Protein AF-X1HZG9-F1 (afdb_monomer)

Mean predicted aligned error: 18.52 Å

Nearest PDB structures (foldseek):
  5gni-assembly1_A  TM=5.700E-01  e=1.136E-02  Homo sapiens
  7ad7-assembly1_B  TM=5.240E-01  e=1.200E-02  Homo sapiens
  8cml-assembly1_E  TM=4.932E-01  e=2.082E-02  Homo sapiens
  6h03-assembly1_A  TM=4.484E-01  e=4.032E-02  Homo sapiens
  2pn5-assembly1_A  TM=4.915E-01  e=7.391E-02  Anopheles gambiae

Radius of gyration: 40.25 Å; Cα contacts (8 Å, |Δi|>4): 484; chains: 1; bounding box: 87×38×121 Å

Secondary structure (DSSP, 8-state):
-----SSEEEEEETTEEEEEESS-----EETTEEEEEGGGHHHHHHHHHHHTTPEE-SSSEE-----EEEEEEEETTEEEEEEETTT--EEEEETTEEEEESSHHHHHHHHHHHH-S--PBP-EEEEEEESSEESSSEEEEEEEEEEETTEE--S-EEEEEEESTTPPPEEEEEEE--TTSEEEEEEEE-SS-EEEEEEE---SSB--EEPPPEEEEEPPPPP---EE-----S---TT-------EE---SSS-----------TTS----

Foldseek 3Di:
DDDDDDDWDWDAAPQAIEIEDCDDDDWDDDPRYTYDHPVCVQVVNVVVLVVLVFDDPSRHTHPPPPWDWDFDDADPNWTKTAIPDVRDWIWTDDPNDIDIDGDPVVRNVVVCVRVDDLDAFEKDKAWDKVVLEEAPFDKIKIKIAMDGPNQADFQAKKWKWKDDPPPDIDTDDMDTGHNRRMDMDIDTDHDDFMKMKMWGCADSHHHTDIYDIGTRGYDPFPDQDDFDDWDDPPDDDPPDDDDTDTDGDDPTPDDDDDDDDDDDDPPDDPDD

Solvent-accessible surface area (backbone atoms only — not comparable to full-atom values): 16602 Å² total; per-residue (Å²): 134,86,90,76,92,67,84,62,52,76,48,76,56,97,88,31,39,39,38,32,32,88,59,97,67,87,72,54,86,49,104,60,39,43,45,44,45,64,91,43,48,66,58,52,51,42,52,53,22,51,74,66,71,19,50,66,77,88,87,55,62,50,59,81,68,74,70,44,80,39,86,70,53,72,57,99,89,34,58,30,30,27,25,35,88,76,68,45,45,27,35,35,70,56,99,92,42,82,48,75,26,80,41,68,69,59,44,50,51,52,51,41,67,72,71,44,78,85,81,47,43,59,46,48,40,44,56,49,57,50,58,43,57,42,57,68,68,44,71,27,36,38,39,38,40,35,27,38,90,85,40,56,42,43,73,41,66,37,36,33,32,36,34,50,92,85,48,76,79,38,83,72,50,69,45,54,14,37,82,76,3,42,27,76,45,85,42,81,38,75,68,62,60,36,37,37,35,36,39,30,83,46,61,96,58,33,40,53,37,58,22,62,77,46,69,36,39,62,46,78,76,66,80,91,80,59,87,59,63,79,68,69,74,98,71,78,63,91,94,64,88,82,80,77,61,80,52,80,68,88,84,54,98,67,93,81,88,82,89,84,86,88,84,86,64,88,89,54,81,81,87,127

Organism: NCBI:txid412755

pLDDT: mean 79.87, std 16.69, range [43.5, 98.75]

Structure (mmCIF, N/CA/C/O backbone):
data_AF-X1HZG9-F1
#
_entry.id   AF-X1HZG9-F1
#
loop_
_atom_site.group_PDB
_atom_site.id
_atom_site.type_symbol
_atom_site.label_atom_id
_atom_site.label_alt_id
_atom_site.label_comp_id
_atom_site.label_asym_id
_atom_site.label_entity_id
_atom_site.label_seq_id
_atom_site.pdbx_PDB_ins_code
_atom_site.Cartn_x
_atom_site.Cartn_y
_atom_site.Cartn_z
_atom_site.occupancy
_atom_site.B_iso_or_equiv
_atom_site.auth_seq_id
_atom_site.auth_comp_id
_atom_site.auth_asym_id
_atom_site.auth_atom_id
_atom_site.pdbx_PDB_model_num
ATOM 1 N N . TYR A 1 1 ? 9.577 5.205 43.377 1.00 46.47 1 TYR A N 1
ATOM 2 C CA . TYR A 1 1 ? 10.872 4.505 43.261 1.00 46.47 1 TYR A CA 1
ATOM 3 C C . TYR A 1 1 ? 11.483 4.520 44.645 1.00 46.47 1 TYR A C 1
ATOM 5 O O . TYR A 1 1 ? 11.828 5.600 45.101 1.00 46.47 1 TYR A O 1
ATOM 13 N N . CYS A 1 2 ? 11.514 3.377 45.329 1.00 48.56 2 CYS A N 1
ATOM 14 C CA . CYS A 1 2 ? 12.117 3.275 46.660 1.00 48.56 2 CYS A CA 1
ATOM 15 C C . CYS A 1 2 ? 13.637 3.277 46.528 1.00 48.56 2 CYS A C 1
ATOM 17 O O . CYS A 1 2 ? 14.179 2.558 45.685 1.00 48.56 2 CYS A O 1
ATOM 19 N N . SER A 1 3 ? 14.320 4.110 47.308 1.00 51.16 3 SER A N 1
ATOM 20 C CA . SER A 1 3 ? 15.774 4.271 47.233 1.00 51.16 3 SER A CA 1
ATOM 21 C C . SER A 1 3 ? 16.422 3.649 48.463 1.00 51.16 3 SER A C 1
ATOM 23 O O . SER A 1 3 ? 16.978 4.355 49.299 1.00 51.16 3 SER A O 1
ATOM 25 N N . ILE A 1 4 ? 16.339 2.325 48.600 1.00 53.84 4 ILE A N 1
ATOM 26 C CA . ILE A 1 4 ? 16.857 1.637 49.789 1.00 53.84 4 ILE A CA 1
ATOM 27 C C . ILE A 1 4 ? 18.053 0.758 49.407 1.00 53.84 4 ILE A C 1
ATOM 29 O O . ILE A 1 4 ? 17.966 -0.096 48.529 1.00 53.84 4 ILE A O 1
ATOM 33 N N . TYR A 1 5 ? 19.187 0.978 50.077 1.00 46.78 5 TYR A N 1
ATOM 34 C CA . TYR A 1 5 ? 20.387 0.141 49.997 1.00 46.78 5 TYR A CA 1
ATOM 35 C C . TYR A 1 5 ? 20.273 -1.036 50.989 1.00 46.78 5 TYR A C 1
ATOM 37 O O . TYR A 1 5 ? 20.382 -0.824 52.196 1.00 46.78 5 TYR A O 1
ATOM 45 N N . GLY A 1 6 ? 20.097 -2.273 50.500 1.00 54.50 6 GLY A N 1
ATOM 46 C CA . GLY A 1 6 ? 20.118 -3.507 51.311 1.00 54.50 6 GLY A CA 1
ATOM 47 C C . GLY A 1 6 ? 19.006 -4.513 50.981 1.00 54.50 6 GLY A C 1
ATOM 48 O O . GLY A 1 6 ? 18.250 -4.298 50.032 1.00 54.50 6 GLY A O 1
ATOM 49 N N . ASP A 1 7 ? 18.913 -5.593 51.775 1.00 49.38 7 ASP A N 1
ATOM 50 C CA . ASP A 1 7 ? 17.832 -6.594 51.727 1.00 49.38 7 ASP A CA 1
ATOM 51 C C . ASP A 1 7 ? 16.493 -5.906 52.010 1.00 49.38 7 ASP A C 1
ATOM 53 O O . ASP A 1 7 ? 16.104 -5.679 53.160 1.00 49.38 7 ASP A O 1
ATOM 57 N N . SER A 1 8 ? 15.834 -5.503 50.933 1.00 59.97 8 SER A N 1
ATOM 58 C CA . SER A 1 8 ? 14.598 -4.740 50.941 1.00 59.97 8 SER A CA 1
ATOM 59 C C . SER A 1 8 ? 13.503 -5.587 50.321 1.00 59.97 8 SER A C 1
ATOM 61 O O . SER A 1 8 ? 13.693 -6.259 49.306 1.00 59.97 8 SER A O 1
ATOM 63 N N . PHE A 1 9 ? 12.346 -5.559 50.965 1.00 63.38 9 PHE A N 1
ATOM 64 C CA . PHE A 1 9 ? 11.144 -6.203 50.472 1.00 63.38 9 PHE A CA 1
ATOM 65 C C . PHE A 1 9 ? 10.131 -5.111 50.153 1.00 63.38 9 PHE A C 1
ATOM 67 O O . PHE A 1 9 ? 10.040 -4.092 50.844 1.00 63.38 9 PHE A O 1
ATOM 74 N N . VAL A 1 10 ? 9.406 -5.322 49.063 1.00 67.94 10 VAL A N 1
ATOM 75 C CA . VAL A 1 10 ? 8.413 -4.386 48.553 1.00 67.94 10 VAL A CA 1
ATOM 76 C C . VAL A 1 10 ? 7.083 -5.110 48.544 1.00 67.94 10 VAL A C 1
ATOM 78 O O . VAL A 1 10 ? 6.969 -6.181 47.946 1.00 67.94 10 VAL A O 1
ATOM 81 N N . GLU A 1 11 ? 6.080 -4.523 49.183 1.00 70.56 11 GLU A N 1
ATOM 82 C CA . GLU A 1 11 ? 4.702 -4.982 49.061 1.00 70.56 11 GLU A CA 1
ATOM 83 C C . GLU A 1 11 ? 3.797 -3.838 48.607 1.00 70.56 11 GLU A C 1
ATOM 85 O O . GLU A 1 11 ? 4.082 -2.656 48.813 1.00 70.56 11 GLU A O 1
ATOM 90 N N . THR A 1 12 ? 2.693 -4.194 47.959 1.00 70.75 12 THR A N 1
ATOM 91 C CA . THR A 1 12 ? 1.640 -3.241 47.614 1.00 70.75 12 THR A CA 1
ATOM 92 C C . THR A 1 12 ? 0.476 -3.442 48.569 1.00 70.75 12 THR A C 1
ATOM 94 O O . THR A 1 12 ? -0.081 -4.536 48.643 1.00 70.75 12 THR A O 1
ATOM 97 N N . TYR A 1 13 ? 0.093 -2.381 49.273 1.00 68.62 13 TYR A N 1
ATOM 98 C CA . TYR A 1 13 ? -1.042 -2.370 50.189 1.00 68.62 13 TYR A CA 1
ATOM 99 C C . TYR A 1 13 ? -1.980 -1.227 49.805 1.00 68.62 13 TYR A C 1
ATOM 101 O O . TYR A 1 13 ? -1.555 -0.076 49.758 1.00 68.62 13 TYR A O 1
ATOM 109 N N . LEU A 1 14 ? -3.234 -1.546 49.462 1.00 66.62 14 LEU A N 1
ATOM 110 C CA . LEU A 1 14 ? -4.257 -0.567 49.054 1.00 66.62 14 LEU A CA 1
ATOM 111 C C . LEU A 1 14 ? -3.801 0.399 47.937 1.00 66.62 14 LEU A C 1
ATOM 113 O O . LEU A 1 14 ? -4.116 1.585 47.932 1.00 66.62 14 LEU A O 1
ATOM 117 N N . GLY A 1 15 ? -3.015 -0.104 46.978 1.00 64.00 15 GLY A N 1
ATOM 118 C CA . GLY A 1 15 ? -2.472 0.696 45.872 1.00 64.00 15 GLY A CA 1
ATOM 119 C C . GLY A 1 15 ? -1.258 1.566 46.231 1.00 64.00 15 GLY A C 1
ATOM 120 O O . GLY A 1 15 ? -0.662 2.161 45.333 1.00 64.00 15 GLY A O 1
ATOM 121 N N . CYS A 1 16 ? -0.842 1.597 47.499 1.00 59.41 16 CYS A N 1
ATOM 122 C CA . CYS A 1 16 ? 0.391 2.231 47.957 1.00 59.41 16 CYS A CA 1
ATOM 123 C C . CYS A 1 16 ? 1.546 1.222 47.948 1.00 59.41 16 CYS A C 1
ATOM 125 O O . CYS A 1 16 ? 1.374 0.051 48.293 1.00 59.41 16 CYS A O 1
ATOM 127 N N . THR A 1 17 ? 2.740 1.672 47.559 1.00 69.38 17 THR A N 1
ATOM 128 C CA . THR A 1 17 ? 3.948 0.844 47.670 1.00 69.38 17 THR A CA 1
ATOM 129 C C . THR A 1 17 ? 4.544 1.023 49.062 1.00 69.38 17 THR A C 1
ATOM 131 O O . THR A 1 17 ? 4.920 2.138 49.426 1.00 69.38 17 THR A O 1
ATOM 134 N N . ILE A 1 18 ? 4.644 -0.059 49.831 1.00 66.69 18 ILE A N 1
ATOM 135 C CA . ILE A 1 18 ? 5.354 -0.078 51.110 1.00 66.69 18 ILE A CA 1
ATOM 136 C C . ILE A 1 18 ? 6.723 -0.700 50.862 1.00 66.69 18 ILE A C 1
ATOM 138 O O . ILE A 1 18 ? 6.834 -1.827 50.374 1.00 66.69 18 ILE A O 1
ATOM 142 N N . CYS A 1 19 ? 7.768 0.045 51.198 1.00 67.38 19 CYS A N 1
ATOM 143 C CA . CYS A 1 19 ? 9.142 -0.416 51.104 1.00 67.38 19 CYS A CA 1
ATOM 144 C C . CYS A 1 19 ? 9.716 -0.500 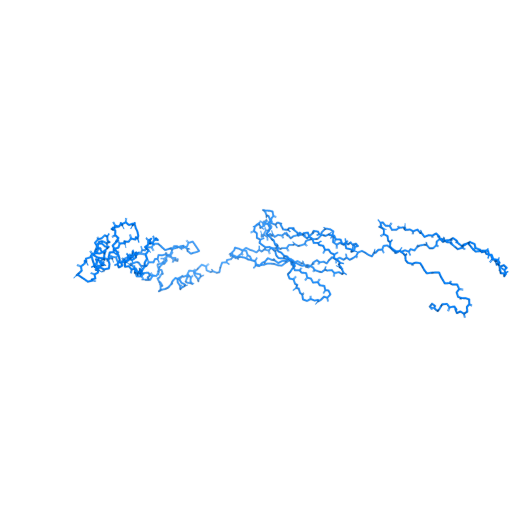52.506 1.00 67.38 19 CYS A C 1
ATOM 146 O O . CYS A 1 19 ? 9.745 0.499 53.222 1.00 67.38 19 CYS A O 1
ATOM 148 N N . TYR A 1 20 ? 10.162 -1.688 52.908 1.00 71.25 20 TYR A N 1
ATOM 149 C CA . TYR A 1 20 ? 10.707 -1.871 54.245 1.00 71.25 20 TYR A CA 1
ATOM 150 C C . TYR A 1 20 ? 12.133 -2.402 54.240 1.00 71.25 20 TYR A C 1
ATOM 152 O O . TYR A 1 20 ? 12.535 -3.222 53.410 1.00 71.25 20 TYR A O 1
ATOM 160 N N . SER A 1 21 ? 12.900 -1.878 55.196 1.00 61.47 21 SER A N 1
ATOM 161 C CA . SER A 1 21 ? 14.314 -2.164 55.414 1.00 61.47 21 SER A CA 1
ATOM 162 C C . SER A 1 21 ? 14.506 -2.864 56.757 1.00 61.47 21 SER A C 1
ATOM 164 O O . SER A 1 21 ? 13.838 -2.548 57.744 1.00 61.47 21 SER A O 1
ATOM 166 N N . THR A 1 22 ? 15.461 -3.794 56.820 1.00 58.19 22 THR A N 1
ATOM 167 C CA . THR A 1 22 ? 15.940 -4.390 58.082 1.00 58.19 22 THR A CA 1
ATOM 168 C C . THR A 1 22 ? 16.976 -3.510 58.796 1.00 58.19 22 THR A C 1
ATOM 170 O O . THR A 1 22 ? 17.408 -3.832 59.902 1.00 58.19 22 THR A O 1
ATOM 173 N N . ARG A 1 23 ? 17.390 -2.391 58.183 1.00 56.75 23 ARG A N 1
ATOM 174 C CA . ARG A 1 23 ? 18.348 -1.421 58.736 1.00 56.75 23 ARG A CA 1
ATOM 175 C C . ARG A 1 23 ? 17.712 -0.053 58.930 1.00 56.75 23 ARG A C 1
ATOM 177 O O . ARG A 1 23 ? 16.802 0.313 58.199 1.00 56.75 23 AR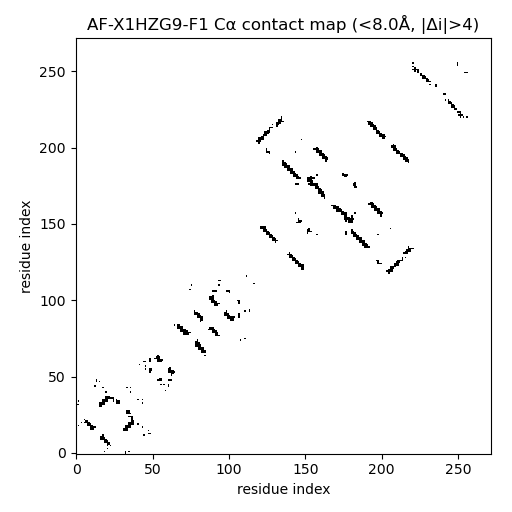G A O 1
ATOM 184 N N . ILE A 1 24 ? 18.256 0.700 59.886 1.00 49.09 24 ILE A N 1
ATOM 185 C CA . ILE A 1 24 ? 17.729 1.991 60.325 1.00 49.09 24 ILE A CA 1
ATOM 186 C C . ILE A 1 24 ? 17.656 3.008 59.188 1.00 49.09 24 ILE A C 1
ATOM 188 O O . ILE A 1 24 ? 18.695 3.456 58.709 1.00 49.09 24 ILE A O 1
ATOM 192 N N . VAL A 1 25 ? 16.438 3.391 58.791 1.00 52.78 25 VAL A N 1
ATOM 193 C CA . VAL A 1 25 ? 16.179 4.501 57.863 1.00 52.78 25 VAL A CA 1
ATOM 194 C C . VAL A 1 25 ? 15.229 5.483 58.548 1.00 52.78 25 VAL A C 1
ATOM 196 O O . VAL A 1 25 ? 14.225 5.075 59.127 1.00 52.78 25 VAL A O 1
ATOM 199 N N . GLY A 1 26 ? 15.565 6.774 58.539 1.00 49.31 26 GLY A N 1
ATOM 200 C CA . GLY A 1 26 ? 14.650 7.822 58.991 1.00 49.31 26 GLY A CA 1
ATOM 201 C C . GLY A 1 26 ? 13.471 7.913 58.024 1.00 49.31 26 GLY A C 1
ATOM 202 O O . GLY A 1 26 ? 13.691 8.086 56.828 1.00 49.31 26 GLY A O 1
ATOM 203 N N . GLY A 1 27 ? 12.247 7.754 58.531 1.00 48.88 27 GLY A N 1
ATOM 204 C CA . GLY A 1 27 ? 11.038 7.676 57.711 1.00 48.88 27 GLY A CA 1
ATOM 205 C C . GLY A 1 27 ? 10.810 8.937 56.874 1.00 48.88 27 GLY A C 1
ATOM 206 O O . GLY A 1 27 ? 10.799 10.051 57.401 1.00 48.88 27 GLY A O 1
ATOM 207 N N . ALA A 1 28 ? 10.610 8.754 55.570 1.00 47.62 28 ALA A N 1
ATOM 208 C CA . ALA A 1 28 ? 10.178 9.794 54.646 1.00 47.62 28 ALA A CA 1
ATOM 209 C C . ALA A 1 28 ? 8.885 9.342 53.954 1.00 47.62 28 ALA A C 1
ATOM 211 O O . ALA A 1 28 ? 8.817 8.251 53.388 1.00 47.62 28 ALA A O 1
ATOM 212 N N . TYR A 1 29 ? 7.856 10.189 54.003 1.00 46.41 29 TYR A N 1
ATOM 213 C CA . TYR A 1 29 ? 6.579 9.961 53.328 1.00 46.41 29 TYR A CA 1
ATOM 214 C C . TYR A 1 29 ? 6.621 10.586 51.931 1.00 46.41 29 TYR A C 1
ATOM 216 O O . TYR A 1 29 ? 6.766 11.803 51.799 1.00 46.41 29 TYR A O 1
ATOM 224 N N . TYR A 1 30 ? 6.465 9.770 50.888 1.00 48.78 30 TYR A N 1
ATOM 225 C CA . TYR A 1 30 ? 6.253 10.240 49.519 1.00 48.78 30 TYR A CA 1
ATOM 226 C C . TYR A 1 30 ? 4.822 9.919 49.084 1.00 48.78 30 TYR A C 1
ATOM 228 O O . TYR A 1 30 ? 4.231 8.942 49.532 1.00 48.78 30 TYR A O 1
ATOM 236 N N . SER A 1 31 ? 4.268 10.718 48.169 1.00 46.44 31 SER A N 1
ATOM 237 C CA . SER A 1 31 ? 2.854 10.704 47.744 1.00 46.44 31 SER A CA 1
ATOM 238 C C . SER A 1 31 ? 2.307 9.370 47.203 1.00 46.44 31 SER A C 1
ATOM 240 O O . SER A 1 31 ? 1.122 9.271 46.903 1.00 46.44 31 SER A O 1
ATOM 242 N N . ASN A 1 32 ? 3.144 8.343 47.062 1.00 51.59 32 ASN A N 1
ATOM 243 C CA . ASN A 1 32 ? 2.774 6.985 46.663 1.00 51.59 32 ASN A CA 1
ATOM 244 C C . ASN A 1 32 ? 3.697 5.888 47.239 1.00 51.59 32 ASN A C 1
ATOM 246 O O . ASN A 1 32 ? 3.575 4.724 46.846 1.00 51.59 32 ASN A O 1
ATOM 250 N N . CYS A 1 33 ? 4.638 6.248 48.118 1.00 51.41 33 CYS A N 1
ATOM 251 C CA . CYS A 1 33 ? 5.626 5.335 48.690 1.00 51.41 33 CYS A CA 1
ATOM 252 C C . CYS A 1 33 ? 5.826 5.654 50.176 1.00 51.41 33 CYS A C 1
ATOM 254 O O . CYS A 1 33 ? 6.106 6.801 50.530 1.00 51.41 33 CYS A O 1
ATOM 256 N N . VAL A 1 34 ? 5.726 4.630 51.021 1.00 61.72 34 VAL A N 1
ATOM 257 C CA . VAL A 1 34 ? 6.010 4.723 52.458 1.00 61.72 34 VAL A CA 1
ATOM 258 C C . VAL A 1 34 ? 7.234 3.860 52.753 1.00 61.72 34 VAL A C 1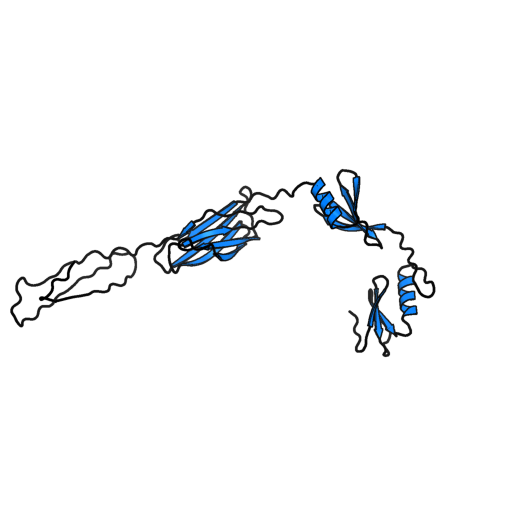
ATOM 260 O O . VAL A 1 34 ? 7.213 2.652 52.503 1.00 61.72 34 VAL A O 1
ATOM 263 N N . GLU A 1 35 ? 8.313 4.486 53.232 1.00 58.38 35 GLU A N 1
ATOM 264 C CA . GLU A 1 35 ? 9.517 3.782 53.688 1.00 58.38 35 GLU A CA 1
ATOM 265 C C . GLU A 1 35 ? 9.479 3.618 55.210 1.00 58.38 35 GLU A C 1
ATOM 267 O O . GLU A 1 35 ? 9.516 4.606 55.945 1.00 58.38 35 GLU A O 1
ATOM 272 N N . VAL A 1 36 ? 9.392 2.372 55.681 1.00 61.53 36 VAL A N 1
ATOM 273 C CA . VAL A 1 36 ? 9.241 2.043 57.110 1.00 61.53 36 VAL A CA 1
ATOM 274 C C . VAL A 1 36 ? 10.160 0.910 57.541 1.00 61.53 36 VAL A C 1
ATOM 276 O O . VAL A 1 36 ? 10.650 0.117 56.734 1.00 61.53 36 VAL A O 1
ATOM 279 N N . PHE A 1 37 ? 10.408 0.813 58.842 1.00 60.69 37 PHE A N 1
ATOM 280 C CA . PHE A 1 37 ? 11.050 -0.366 59.403 1.00 60.69 37 PHE A CA 1
ATOM 281 C C . PHE A 1 37 ? 10.139 -1.581 59.330 1.00 60.69 37 PHE A C 1
ATOM 283 O O . PHE A 1 37 ? 8.922 -1.475 59.453 1.00 60.69 37 PHE A O 1
ATOM 290 N N . HIS A 1 38 ? 10.747 -2.763 59.221 1.00 60.22 38 HIS A N 1
ATOM 291 C CA . HIS A 1 38 ? 9.993 -4.014 59.225 1.00 60.22 38 HIS A CA 1
ATOM 292 C C . HIS A 1 38 ? 9.132 -4.206 60.492 1.00 60.22 38 HIS A C 1
ATOM 294 O O . HIS A 1 38 ? 8.053 -4.785 60.401 1.00 60.22 38 HIS A O 1
ATOM 300 N N . SER A 1 39 ? 9.568 -3.701 61.655 1.00 62.62 39 SER A N 1
ATOM 301 C CA . SER A 1 39 ? 8.789 -3.746 62.905 1.00 62.62 39 SER A CA 1
ATOM 302 C C . SER A 1 39 ? 7.533 -2.874 62.883 1.00 62.62 39 SER A C 1
ATOM 304 O O . SER A 1 39 ? 6.591 -3.166 63.612 1.00 62.62 39 SER A O 1
ATOM 306 N N . ASP A 1 40 ? 7.500 -1.859 62.020 1.00 70.56 40 ASP A N 1
ATOM 307 C CA . ASP A 1 40 ? 6.493 -0.791 62.035 1.00 70.56 40 ASP A CA 1
ATOM 308 C C . ASP A 1 40 ? 5.511 -0.946 60.861 1.00 70.56 40 ASP A C 1
ATOM 310 O O . ASP A 1 40 ? 4.742 -0.049 60.523 1.00 70.56 40 ASP A O 1
ATOM 314 N N . ILE A 1 41 ? 5.529 -2.110 60.204 1.00 71.00 41 ILE A N 1
ATOM 315 C CA . ILE A 1 41 ? 4.739 -2.382 59.001 1.00 71.00 41 ILE A CA 1
ATOM 316 C C . ILE A 1 41 ? 3.229 -2.339 59.265 1.00 71.00 41 ILE A C 1
ATOM 318 O O . ILE A 1 41 ? 2.462 -1.950 58.389 1.00 71.00 41 ILE A O 1
ATOM 322 N N . LEU A 1 42 ? 2.795 -2.718 60.471 1.00 73.94 42 LEU A N 1
ATOM 323 C CA . LEU A 1 42 ? 1.390 -2.644 60.876 1.00 73.94 42 LEU A CA 1
ATOM 324 C C . LEU A 1 42 ? 0.946 -1.195 61.081 1.00 73.94 42 LEU A C 1
ATOM 326 O O . LEU A 1 42 ? -0.149 -0.845 60.652 1.00 73.94 42 LEU A O 1
ATOM 330 N N . ASP A 1 43 ? 1.810 -0.350 61.644 1.00 76.62 43 ASP A N 1
ATOM 331 C CA . ASP A 1 43 ? 1.533 1.078 61.809 1.00 76.62 43 ASP A CA 1
ATOM 332 C C . ASP A 1 43 ? 1.503 1.785 60.447 1.00 76.62 43 ASP A C 1
ATOM 334 O O . ASP A 1 43 ? 0.597 2.561 60.173 1.00 76.62 43 ASP A O 1
ATOM 338 N N . ALA A 1 44 ? 2.400 1.418 59.527 1.00 70.44 44 ALA A N 1
ATOM 339 C CA . ALA A 1 44 ? 2.382 1.919 58.152 1.00 70.44 44 ALA A CA 1
ATOM 340 C C . ALA A 1 44 ? 1.100 1.531 57.396 1.00 70.44 44 ALA A C 1
ATOM 342 O O . ALA A 1 44 ? 0.516 2.345 56.681 1.00 70.44 44 ALA A O 1
ATOM 343 N N . LYS A 1 45 ? 0.650 0.277 57.548 1.00 75.38 45 LYS A N 1
ATOM 344 C CA . LYS A 1 45 ? -0.608 -0.211 56.959 1.00 75.38 45 LYS A CA 1
ATOM 345 C C . LYS A 1 45 ? -1.824 0.477 57.570 1.00 75.38 45 LYS A C 1
ATOM 347 O O . LYS A 1 45 ? -2.752 0.801 56.831 1.00 75.38 45 LYS A O 1
ATOM 352 N N . LYS A 1 46 ? -1.798 0.736 58.877 1.00 78.06 46 LYS A N 1
ATOM 353 C CA . LYS A 1 46 ? -2.817 1.511 59.582 1.00 78.06 46 LYS A CA 1
ATOM 354 C C . LYS A 1 46 ? -2.868 2.957 59.084 1.00 78.06 46 LYS A C 1
ATOM 356 O O . LYS A 1 46 ? -3.944 3.418 58.730 1.00 78.06 46 LYS A O 1
ATOM 361 N N . ASP A 1 47 ? -1.735 3.641 58.965 1.00 74.00 47 ASP A N 1
ATOM 362 C CA . ASP A 1 47 ? -1.696 5.023 58.473 1.00 74.00 47 ASP A CA 1
ATOM 363 C C . ASP A 1 47 ? -2.181 5.117 57.016 1.00 74.00 47 ASP A C 1
ATOM 365 O O . ASP A 1 47 ? -2.928 6.030 56.667 1.00 74.00 47 ASP A O 1
ATOM 369 N N . ILE A 1 48 ? -1.819 4.150 56.162 1.00 71.44 48 ILE A N 1
ATOM 370 C CA . ILE A 1 48 ? -2.345 4.053 54.787 1.00 71.44 48 ILE A CA 1
ATOM 371 C C . ILE A 1 48 ? -3.860 3.804 54.793 1.00 71.44 48 ILE A C 1
ATOM 373 O O . ILE A 1 48 ? -4.574 4.388 53.980 1.00 71.44 48 ILE A O 1
ATOM 377 N N . CYS A 1 49 ? -4.351 2.958 55.701 1.00 71.62 49 CYS A N 1
ATOM 378 C CA . CYS A 1 49 ? -5.776 2.700 55.877 1.00 71.62 49 CYS A CA 1
ATOM 379 C C . CYS A 1 49 ? -6.540 3.973 56.261 1.00 71.62 49 CYS A C 1
ATOM 381 O O . CYS A 1 49 ? -7.507 4.339 55.596 1.00 71.62 49 CYS A O 1
ATOM 383 N N . GLU A 1 50 ? -6.065 4.681 57.287 1.00 73.75 50 GLU A N 1
ATOM 384 C CA . GLU A 1 50 ? -6.680 5.912 57.789 1.00 73.75 50 GLU A CA 1
ATOM 385 C C . GLU A 1 50 ? -6.615 7.047 56.749 1.00 73.75 50 GLU A C 1
ATOM 387 O O . GLU A 1 50 ? -7.585 7.787 56.587 1.00 73.75 50 GLU A O 1
ATOM 392 N N . GLN A 1 51 ? -5.527 7.157 55.972 1.00 72.69 51 GLN A N 1
ATOM 393 C CA . GLN A 1 51 ? -5.418 8.119 54.861 1.00 72.69 51 GLN A CA 1
ATOM 394 C C . GLN A 1 51 ? -6.414 7.862 53.726 1.00 72.69 51 GLN A C 1
ATOM 396 O O . GLN A 1 51 ? -6.757 8.791 52.995 1.00 72.69 51 GLN A O 1
ATOM 401 N N . GLN A 1 52 ? -6.856 6.617 53.556 1.00 67.19 52 GLN A N 1
ATOM 402 C CA . GLN A 1 52 ? -7.866 6.235 52.570 1.00 67.19 52 GLN A CA 1
ATOM 403 C C . GLN A 1 52 ? -9.274 6.141 53.179 1.00 67.19 52 GLN A C 1
ATOM 405 O O . GLN A 1 52 ? -10.153 5.526 52.580 1.00 67.19 52 GLN A O 1
ATOM 410 N N . GLU A 1 53 ? -9.489 6.764 54.344 1.00 70.44 53 GLU A N 1
ATOM 411 C CA . GLU A 1 53 ? -10.771 6.796 55.064 1.00 70.44 53 GLU A CA 1
ATOM 412 C C . GLU A 1 53 ? -11.298 5.398 55.458 1.00 70.44 53 GLU A C 1
ATOM 414 O O . GLU A 1 53 ? -12.497 5.203 55.640 1.00 70.44 53 GLU A O 1
ATOM 419 N N . GLY A 1 54 ? -10.405 4.413 55.605 1.00 64.12 54 GLY A N 1
ATOM 420 C CA . GLY A 1 54 ? -10.737 3.066 56.067 1.00 64.12 54 GLY A CA 1
ATOM 421 C C . GLY A 1 54 ? -10.761 2.916 57.583 1.00 64.12 54 GLY A C 1
ATOM 422 O O . GLY A 1 54 ? -10.175 3.706 58.324 1.00 64.12 54 GLY A O 1
ATOM 423 N N . VAL A 1 55 ? -11.408 1.850 58.051 1.00 75.94 55 VAL A N 1
ATOM 424 C CA . VAL A 1 55 ? -11.454 1.456 59.462 1.00 75.94 55 VAL A CA 1
ATOM 425 C C . VAL A 1 55 ? -10.442 0.336 59.706 1.00 75.94 55 VAL A C 1
ATOM 427 O O . VAL A 1 55 ? -10.556 -0.756 59.156 1.00 75.94 55 VAL A O 1
ATOM 430 N N . TRP A 1 56 ? -9.434 0.592 60.541 1.00 74.62 56 TRP A N 1
ATOM 431 C CA . TRP A 1 56 ? -8.411 -0.399 60.892 1.00 74.62 56 TRP A CA 1
ATOM 432 C C . TRP A 1 56 ? -8.863 -1.299 62.051 1.00 74.62 56 TRP A C 1
ATOM 434 O O . TRP A 1 56 ? -9.149 -0.805 63.143 1.00 74.62 56 TRP A O 1
ATOM 444 N N . ASP A 1 57 ? -8.870 -2.620 61.851 1.00 76.12 57 ASP A N 1
ATOM 445 C CA . ASP A 1 57 ? -9.313 -3.598 62.864 1.00 76.12 57 ASP A CA 1
ATOM 446 C C . ASP A 1 57 ? -8.184 -4.132 63.774 1.00 76.12 57 ASP A C 1
ATOM 448 O O . ASP A 1 57 ? -8.424 -4.943 64.671 1.00 76.12 57 ASP A O 1
ATOM 452 N N . GLY A 1 58 ? -6.945 -3.678 63.557 1.00 71.56 58 GLY A N 1
ATOM 453 C CA . GLY A 1 58 ? -5.740 -4.177 64.231 1.00 71.56 58 GLY A CA 1
ATOM 454 C C . GLY A 1 58 ? -4.865 -5.079 63.354 1.00 71.56 58 GLY A C 1
ATOM 455 O O . GLY A 1 58 ? -3.681 -5.244 63.644 1.00 71.56 58 GLY A O 1
ATOM 456 N N . THR A 1 59 ? -5.414 -5.620 62.268 1.00 67.44 59 THR A N 1
ATOM 457 C CA . THR A 1 59 ? -4.730 -6.533 61.338 1.00 67.44 59 THR A CA 1
ATOM 458 C C . THR A 1 59 ? -5.006 -6.236 59.867 1.00 67.44 59 THR A C 1
ATOM 460 O O . THR A 1 59 ? -4.138 -6.466 59.021 1.00 67.44 59 THR A O 1
ATOM 463 N N . THR A 1 60 ? -6.192 -5.724 59.551 1.00 68.06 60 THR A N 1
ATOM 464 C CA . THR A 1 60 ? -6.642 -5.388 58.208 1.00 68.06 60 THR A CA 1
ATOM 465 C C . THR A 1 60 ? -7.348 -4.035 58.190 1.00 68.06 60 THR A C 1
ATOM 467 O O . THR A 1 60 ? -7.769 -3.506 59.221 1.00 68.06 60 THR A O 1
ATOM 470 N N . CYS A 1 61 ? -7.417 -3.453 56.996 1.00 65.50 61 CYS A N 1
ATOM 471 C CA . CYS A 1 61 ? -8.131 -2.218 56.737 1.00 65.50 61 CYS A CA 1
ATOM 472 C C . CYS A 1 61 ? -9.458 -2.549 56.069 1.00 65.50 61 CYS A C 1
ATOM 474 O O . CYS A 1 61 ? -9.460 -3.081 54.954 1.00 65.50 61 CYS A O 1
ATOM 476 N N . ASP A 1 62 ? -10.556 -2.207 56.728 1.00 64.50 62 ASP A N 1
ATOM 477 C CA . ASP A 1 62 ? -11.879 -2.208 56.131 1.00 64.50 62 ASP A CA 1
ATOM 478 C C . ASP A 1 62 ? -12.103 -0.846 55.472 1.00 64.50 62 ASP A C 1
ATOM 480 O O . ASP A 1 62 ? -12.528 0.127 56.099 1.00 64.50 62 ASP A O 1
ATOM 484 N N . LEU A 1 63 ? -11.707 -0.736 54.205 1.00 58.38 63 LEU A N 1
ATOM 485 C CA . LEU A 1 63 ? -12.117 0.406 53.407 1.00 58.38 63 LEU A CA 1
ATOM 486 C C . LEU A 1 63 ? -13.591 0.199 53.055 1.00 58.38 63 LEU A C 1
ATOM 488 O O . LEU A 1 63 ? -13.900 -0.577 52.146 1.00 58.38 63 LEU A O 1
ATOM 492 N N . GLU A 1 64 ? -14.495 0.946 53.690 1.00 56.88 64 GLU A N 1
ATOM 493 C CA . GLU A 1 64 ? -15.832 1.183 53.138 1.00 56.88 64 GLU A CA 1
ATOM 494 C C . GLU A 1 64 ? -15.705 2.050 51.864 1.00 56.88 64 GLU A C 1
ATOM 496 O O . GLU A 1 64 ? -16.229 3.160 51.773 1.00 56.88 64 GLU A O 1
ATOM 501 N N . ILE A 1 65 ? -14.989 1.568 50.837 1.00 57.59 65 ILE A N 1
ATOM 502 C CA . ILE A 1 65 ? -15.042 2.180 49.512 1.00 57.59 65 ILE A CA 1
ATOM 503 C C . ILE A 1 65 ? -16.444 1.898 49.005 1.00 57.59 65 ILE A C 1
ATOM 505 O O . ILE A 1 65 ? -16.734 0.801 48.524 1.00 57.59 65 ILE A O 1
ATOM 509 N N . THR A 1 66 ? -17.320 2.891 49.121 1.00 67.88 66 THR A N 1
ATOM 510 C CA . THR A 1 66 ? -18.629 2.853 48.479 1.00 67.88 66 THR A CA 1
ATOM 511 C C . THR A 1 66 ? -18.407 2.567 46.996 1.00 67.88 66 THR A C 1
ATOM 513 O O . THR A 1 66 ? -17.746 3.356 46.318 1.00 67.88 66 THR A O 1
ATOM 516 N N . PRO A 1 67 ? -18.882 1.424 46.472 1.00 79.31 67 PRO A N 1
ATOM 517 C CA . PRO A 1 67 ? -18.599 1.059 45.098 1.00 79.31 67 PRO A CA 1
ATOM 518 C C . PRO A 1 67 ? -19.204 2.080 44.134 1.00 79.31 67 PRO A C 1
ATOM 520 O O . PRO A 1 67 ? -20.362 2.478 44.281 1.00 79.31 67 PRO A O 1
ATOM 523 N N . TYR A 1 68 ? -18.423 2.514 43.148 1.00 83.81 68 TYR A N 1
ATOM 524 C CA . TYR A 1 68 ? -18.863 3.521 42.188 1.00 83.81 68 TYR A CA 1
ATOM 525 C C . TYR A 1 68 ? -18.334 3.238 40.787 1.00 83.81 68 TYR A C 1
ATOM 527 O O . TYR A 1 68 ? -17.301 2.598 40.585 1.00 83.81 68 TYR A O 1
ATOM 535 N N . TRP A 1 69 ? -19.049 3.753 39.794 1.00 88.19 69 TRP A N 1
ATOM 536 C CA . TRP A 1 69 ? -18.612 3.720 38.408 1.00 88.19 69 TRP A CA 1
ATOM 537 C C . TRP A 1 69 ? -17.654 4.871 38.127 1.00 88.19 69 TRP A C 1
ATOM 539 O O . TRP A 1 69 ? -17.984 6.033 38.364 1.00 88.19 69 TRP A O 1
ATOM 549 N N . LYS A 1 70 ? -16.478 4.548 37.593 1.00 89.19 70 LYS A N 1
ATOM 550 C CA . LYS A 1 70 ? -15.469 5.525 37.187 1.00 89.19 70 LYS A CA 1
ATOM 551 C C . LYS A 1 70 ? -15.183 5.383 35.703 1.00 89.19 70 LYS A C 1
ATOM 553 O O . LYS A 1 70 ? -14.978 4.267 35.228 1.00 89.19 70 LYS A O 1
ATOM 558 N N . HIS A 1 71 ? -15.074 6.506 35.004 1.00 90.12 71 HIS A N 1
ATOM 559 C CA . HIS A 1 71 ? -14.597 6.515 33.626 1.00 90.12 71 HIS A CA 1
ATOM 560 C C . HIS A 1 71 ? -13.242 5.796 33.514 1.00 90.12 71 HIS A C 1
ATOM 562 O O . HIS A 1 71 ? -12.308 6.086 34.269 1.00 90.12 71 HIS A O 1
ATOM 568 N N . ASN A 1 72 ? -13.140 4.851 32.580 1.00 89.88 72 ASN A N 1
ATOM 569 C CA . ASN A 1 72 ? -11.932 4.066 32.336 1.00 89.88 72 ASN A CA 1
ATOM 570 C C . ASN A 1 72 ? -11.255 4.450 31.017 1.00 89.88 72 ASN A C 1
ATOM 572 O O . ASN A 1 72 ? -10.045 4.665 30.984 1.00 89.88 72 ASN A O 1
ATOM 576 N N . THR A 1 73 ? -12.016 4.462 29.921 1.00 91.38 73 THR A N 1
ATOM 577 C CA . THR A 1 73 ? -11.510 4.703 28.564 1.00 91.38 73 THR A CA 1
ATOM 578 C C . THR A 1 73 ? -12.658 5.034 27.612 1.00 91.38 73 THR A C 1
ATOM 580 O O . THR A 1 73 ? -13.820 4.863 27.961 1.00 91.38 73 THR A O 1
ATOM 583 N N . THR A 1 74 ? -12.345 5.422 26.380 1.00 91.88 74 THR A N 1
ATOM 584 C CA . THR A 1 74 ? -13.325 5.612 25.304 1.00 91.88 74 THR A CA 1
ATOM 585 C C . THR A 1 74 ? -13.023 4.618 24.180 1.00 91.88 74 THR A C 1
ATOM 587 O O . THR A 1 74 ? -11.867 4.427 23.795 1.00 91.88 74 THR A O 1
ATOM 590 N N . TYR A 1 75 ? -14.049 3.969 23.628 1.00 90.81 75 TYR A N 1
ATOM 591 C CA . TYR A 1 75 ? -13.936 3.047 22.497 1.00 90.81 75 TYR A CA 1
ATOM 592 C C . TYR A 1 75 ? -14.938 3.415 21.404 1.00 90.81 75 TYR A C 1
ATOM 594 O O . TYR A 1 75 ? -16.136 3.468 21.653 1.00 90.81 75 TYR A O 1
ATOM 602 N N . ARG A 1 76 ? -14.446 3.689 20.186 1.00 86.88 76 ARG A N 1
ATOM 603 C CA . ARG A 1 76 ? -15.272 4.111 19.034 1.00 86.88 76 ARG A CA 1
ATOM 604 C C . ARG A 1 76 ? -16.227 5.280 19.350 1.00 86.88 76 ARG A C 1
ATOM 606 O O . ARG A 1 76 ? -17.336 5.336 18.835 1.00 86.88 76 ARG A O 1
ATOM 613 N N . GLY A 1 77 ? -15.774 6.215 20.192 1.00 86.56 77 GLY A N 1
ATOM 614 C CA . GLY A 1 77 ? -16.552 7.383 20.624 1.00 86.56 77 GLY A CA 1
ATOM 615 C C . GLY A 1 77 ? -17.564 7.115 21.744 1.00 86.56 77 GLY A C 1
ATOM 616 O O . GLY A 1 77 ? -18.319 8.018 22.082 1.00 86.56 77 GLY A O 1
ATOM 617 N N . ILE A 1 78 ? -17.583 5.907 22.316 1.00 90.12 78 ILE A N 1
ATOM 618 C CA . ILE A 1 78 ? -18.429 5.537 23.454 1.00 90.12 78 ILE A CA 1
ATOM 619 C C . ILE A 1 78 ? -17.557 5.408 24.701 1.00 90.12 78 ILE A C 1
ATOM 621 O O . ILE A 1 78 ? -16.550 4.694 24.694 1.00 90.12 78 ILE A O 1
ATOM 625 N N . ASP A 1 79 ? -17.953 6.088 25.771 1.00 94.88 79 ASP A N 1
ATOM 626 C CA . ASP A 1 79 ? -17.265 6.008 27.054 1.00 94.88 79 ASP A CA 1
ATOM 627 C C . ASP A 1 79 ? -17.541 4.672 27.745 1.00 94.88 79 ASP A C 1
ATOM 629 O O . ASP A 1 79 ? -18.669 4.175 27.789 1.00 94.88 79 ASP A O 1
ATOM 633 N N . ILE A 1 80 ? -16.469 4.089 28.273 1.00 92.44 80 ILE A N 1
ATOM 634 C CA . ILE A 1 80 ? -16.473 2.863 29.055 1.00 92.44 80 ILE A CA 1
ATOM 635 C C . ILE A 1 80 ? -16.136 3.233 30.494 1.00 92.44 80 ILE A C 1
ATOM 637 O O . ILE A 1 80 ? -15.023 3.685 30.788 1.00 92.44 80 ILE A O 1
ATOM 641 N N . ASP A 1 81 ? -17.078 2.969 31.390 1.00 93.44 81 ASP A N 1
ATOM 642 C CA . ASP A 1 81 ? -16.876 3.034 32.829 1.00 93.44 81 ASP A CA 1
ATOM 643 C C . ASP A 1 81 ? -16.464 1.659 33.367 1.00 93.44 81 ASP A C 1
ATOM 645 O O . ASP A 1 81 ? -16.783 0.610 32.801 1.00 93.44 81 ASP A O 1
ATOM 649 N N . VAL A 1 82 ? -15.778 1.661 34.503 1.00 92.81 82 VAL A N 1
ATOM 650 C CA . VAL A 1 82 ? -15.432 0.467 35.269 1.00 92.81 82 VAL A CA 1
ATOM 651 C C . VAL A 1 82 ? -15.907 0.619 36.708 1.00 92.81 82 VAL A C 1
ATOM 653 O O . VAL A 1 82 ? -15.853 1.711 37.281 1.00 92.81 82 VAL A O 1
ATOM 656 N N . TRP A 1 83 ? -16.387 -0.473 37.288 1.00 90.50 83 TRP A N 1
ATOM 657 C CA . TRP A 1 83 ? -16.822 -0.516 38.674 1.00 90.50 83 TRP A CA 1
ATOM 658 C C . TRP A 1 83 ? -15.614 -0.575 39.611 1.00 90.50 83 TRP A C 1
ATOM 660 O O . TRP A 1 83 ? -14.849 -1.541 39.599 1.00 90.50 83 TRP A O 1
ATOM 670 N N . TYR A 1 84 ? -15.419 0.468 40.411 1.00 79.12 84 TYR A N 1
ATOM 671 C CA . TYR A 1 84 ? -14.389 0.531 41.445 1.00 79.12 84 TYR A CA 1
ATOM 672 C C . TYR A 1 84 ? -14.955 0.109 42.809 1.00 79.12 84 TYR A C 1
ATOM 674 O O . TYR A 1 84 ? -16.133 0.344 43.073 1.00 79.12 84 TYR A O 1
ATOM 682 N N . PRO A 1 85 ? -14.128 -0.490 43.687 1.00 69.69 85 PRO A N 1
ATOM 683 C CA . PRO A 1 85 ? -12.690 -0.756 43.516 1.00 69.69 85 PRO A CA 1
ATOM 684 C C . PRO A 1 85 ? -12.357 -2.068 42.791 1.00 69.69 85 PRO A C 1
ATOM 686 O O . PRO A 1 85 ? -11.197 -2.325 42.488 1.00 69.69 85 PRO A O 1
ATOM 689 N N . ILE A 1 86 ? -13.368 -2.891 42.506 1.00 72.94 86 ILE A N 1
ATOM 690 C CA . ILE A 1 86 ? -13.212 -4.277 42.038 1.00 72.94 86 ILE A CA 1
ATOM 691 C C . ILE A 1 86 ? -12.576 -4.344 40.633 1.00 72.94 86 ILE A C 1
ATOM 693 O O . ILE A 1 86 ? -11.980 -5.351 40.256 1.00 72.94 86 ILE A O 1
ATOM 697 N N . GLY A 1 87 ? -12.693 -3.276 39.839 1.00 75.19 87 GLY A N 1
ATOM 698 C CA . GLY A 1 87 ? -12.205 -3.212 38.459 1.00 75.19 87 GLY A CA 1
ATOM 699 C C . GLY A 1 87 ? -13.097 -3.955 37.458 1.00 75.19 87 GLY A C 1
ATOM 700 O O . GLY A 1 87 ? -12.767 -4.011 36.275 1.00 75.19 87 GLY A O 1
ATOM 701 N N . THR A 1 88 ? -14.213 -4.519 37.926 1.00 77.38 88 THR A N 1
ATOM 702 C CA . THR A 1 88 ? -15.268 -5.185 37.151 1.00 77.38 88 THR A CA 1
ATOM 703 C C . THR A 1 88 ? -16.594 -5.074 37.914 1.00 77.38 88 THR A C 1
ATOM 705 O O . THR A 1 88 ? -16.563 -5.048 39.149 1.00 77.38 88 THR A O 1
ATOM 708 N N . PRO A 1 89 ? -17.756 -5.023 37.240 1.00 90.88 89 PRO A N 1
ATOM 709 C CA . PRO A 1 89 ? -17.961 -5.050 35.785 1.00 90.88 89 PRO A CA 1
ATOM 710 C C . PRO A 1 89 ? -17.524 -3.763 35.055 1.00 90.88 89 PRO A C 1
ATOM 712 O O . PRO A 1 89 ? -17.123 -2.776 35.672 1.00 90.88 89 PRO A O 1
ATOM 715 N N . TYR A 1 90 ? -17.559 -3.799 33.722 1.00 94.56 90 TYR A N 1
ATOM 716 C CA . TYR A 1 90 ? -17.444 -2.636 32.835 1.00 94.56 90 TYR A CA 1
ATOM 717 C C . TYR A 1 90 ? -18.823 -2.281 32.296 1.00 94.56 90 TYR A C 1
ATOM 719 O O . TYR A 1 90 ? -19.621 -3.182 32.054 1.00 94.56 90 TYR A O 1
ATOM 727 N N . ARG A 1 91 ? -19.087 -1.002 32.028 1.00 95.88 91 ARG A N 1
ATOM 728 C CA . ARG A 1 91 ? -20.326 -0.590 31.360 1.00 95.88 91 ARG A CA 1
ATOM 729 C C . ARG A 1 91 ? -20.108 0.497 30.325 1.00 95.88 91 ARG A C 1
ATOM 731 O O . ARG A 1 91 ? -19.147 1.256 30.408 1.00 95.88 91 ARG A O 1
ATOM 738 N N . ALA A 1 92 ? -21.033 0.592 29.383 1.00 96.00 92 ALA A N 1
ATOM 739 C CA . ALA A 1 92 ? -21.111 1.671 28.409 1.00 96.00 92 ALA A CA 1
ATOM 740 C C . ALA A 1 92 ? -22.576 1.982 28.086 1.00 96.00 92 ALA A C 1
ATOM 742 O O . ALA A 1 92 ? -23.437 1.107 28.180 1.00 96.00 92 ALA A O 1
ATOM 743 N N . TYR A 1 93 ? -22.857 3.223 27.692 1.00 94.94 93 TYR A N 1
ATOM 744 C CA . TYR A 1 93 ? -24.189 3.643 27.260 1.00 94.94 93 TYR A CA 1
ATOM 745 C C . TYR A 1 93 ? -24.228 3.786 25.739 1.00 94.94 93 TYR A C 1
ATOM 747 O O . TYR A 1 93 ? -23.547 4.639 25.168 1.00 94.94 93 TYR A O 1
ATOM 755 N N . PHE A 1 94 ? -25.022 2.952 25.073 1.00 94.75 94 PHE A N 1
ATOM 756 C CA . PHE A 1 94 ? -25.237 3.006 23.627 1.00 94.75 94 PHE A CA 1
ATOM 757 C C . PHE A 1 94 ? -26.604 2.417 23.276 1.00 94.75 94 PHE A C 1
ATOM 759 O O . PHE A 1 94 ? -27.218 1.724 24.079 1.00 94.75 94 PHE A O 1
ATOM 766 N N . GLY A 1 95 ? -27.156 2.776 22.114 1.00 90.38 95 GLY A N 1
ATOM 767 C CA . GLY A 1 95 ? -28.493 2.312 21.711 1.00 90.38 95 GLY A CA 1
ATOM 768 C C . GLY A 1 95 ? -29.643 2.744 22.636 1.00 90.38 95 GLY A C 1
ATOM 769 O O . GLY A 1 95 ? -30.734 2.195 22.537 1.00 90.38 95 GLY A O 1
ATOM 770 N N . GLY A 1 96 ? -29.416 3.720 23.524 1.00 92.38 96 GLY A N 1
ATOM 771 C CA . GLY A 1 96 ? -30.405 4.177 24.504 1.00 92.38 96 GLY A CA 1
ATOM 772 C C . GLY A 1 96 ? -30.482 3.339 25.787 1.00 92.38 96 GLY A C 1
ATOM 773 O O . GLY A 1 96 ? -31.415 3.530 26.562 1.00 92.38 96 GLY A O 1
ATOM 774 N N . ALA A 1 97 ? -29.533 2.429 26.027 1.00 95.44 97 ALA A N 1
ATOM 775 C CA . ALA A 1 97 ? -29.481 1.610 27.234 1.00 95.44 97 ALA A CA 1
ATOM 776 C C . ALA A 1 97 ? -28.052 1.491 27.787 1.00 95.44 97 ALA A C 1
ATOM 778 O O . ALA A 1 97 ? -27.063 1.694 27.079 1.00 95.44 97 ALA A O 1
ATOM 779 N N . TRP A 1 98 ? -27.952 1.154 29.074 1.00 95.19 98 TRP A N 1
ATOM 780 C CA . TRP A 1 98 ? -26.691 0.735 29.679 1.00 95.19 98 TRP A CA 1
ATOM 781 C C . TRP A 1 98 ? -26.439 -0.736 29.365 1.00 95.19 98 TRP A C 1
ATOM 783 O O . TRP A 1 98 ? -27.307 -1.581 29.577 1.00 95.19 98 TRP A O 1
ATOM 793 N N . HIS A 1 99 ? -25.239 -1.027 28.881 1.00 94.94 99 HIS A N 1
ATOM 794 C CA . HIS A 1 99 ? -24.743 -2.376 28.654 1.00 94.94 99 HIS A CA 1
ATOM 795 C C . HIS A 1 99 ? -23.598 -2.634 29.624 1.00 94.94 99 HIS A C 1
ATOM 797 O O . HIS A 1 99 ? -22.664 -1.833 29.683 1.00 94.94 99 HIS A O 1
ATOM 803 N N . GLU A 1 100 ? -23.671 -3.732 30.372 1.00 95.38 100 GLU A N 1
ATOM 804 C CA . GLU A 1 100 ? -22.671 -4.117 31.367 1.00 95.38 100 GLU A CA 1
ATOM 805 C C . GLU A 1 100 ? -22.075 -5.476 31.017 1.00 95.38 100 GLU A C 1
ATOM 807 O O . GLU A 1 100 ? -22.794 -6.396 30.638 1.00 95.38 100 GLU A O 1
ATOM 812 N N . GLU A 1 101 ? -20.760 -5.606 31.152 1.00 95.12 101 GLU A N 1
ATOM 813 C CA . GLU A 1 101 ? -20.030 -6.825 30.827 1.00 95.12 101 GLU A CA 1
ATOM 814 C C . GLU A 1 101 ? -18.945 -7.107 31.862 1.00 95.12 101 GLU A C 1
ATOM 816 O O . GLU A 1 101 ? -18.323 -6.205 32.430 1.00 95.12 101 GLU A O 1
ATOM 821 N N . SER A 1 102 ? -18.660 -8.388 32.077 1.00 90.62 102 SER A N 1
ATOM 822 C CA . SER A 1 102 ? -17.646 -8.829 33.043 1.00 90.62 102 SER A CA 1
ATOM 823 C C . SER A 1 102 ? -16.216 -8.497 32.608 1.00 90.62 102 SER A C 1
ATOM 825 O O . SER A 1 102 ? -15.314 -8.441 33.442 1.00 90.62 102 SER A O 1
ATOM 827 N N . THR A 1 103 ? -15.986 -8.247 31.312 1.00 89.69 103 THR A N 1
ATOM 828 C CA . THR A 1 103 ? -14.668 -7.896 30.776 1.00 89.69 103 THR A CA 1
ATOM 829 C C . THR A 1 103 ? -14.752 -6.815 29.700 1.00 89.69 103 THR A C 1
ATOM 831 O O . THR A 1 103 ? -15.692 -6.750 28.907 1.00 89.69 103 THR A O 1
ATOM 834 N N . ARG A 1 104 ? -13.707 -5.987 29.614 1.00 88.19 104 ARG A N 1
ATOM 835 C CA . ARG A 1 104 ? -13.597 -4.934 28.597 1.00 88.19 104 ARG A CA 1
ATOM 836 C C . ARG A 1 104 ? -13.677 -5.456 27.146 1.00 88.19 104 ARG A C 1
ATOM 838 O O . ARG A 1 104 ? -14.299 -4.773 26.338 1.00 88.19 104 ARG A O 1
ATOM 845 N N . PRO A 1 105 ? -13.082 -6.608 26.764 1.00 92.25 105 PRO A N 1
ATOM 846 C CA . PRO A 1 105 ? -13.241 -7.159 25.415 1.00 92.25 105 PRO A CA 1
ATOM 847 C C . PRO A 1 105 ? -14.684 -7.524 25.049 1.00 92.25 105 PRO A C 1
ATOM 849 O O . PRO A 1 105 ? -15.085 -7.256 23.920 1.00 92.25 105 PRO A O 1
ATOM 852 N N . LEU A 1 106 ? -15.471 -8.071 25.985 1.00 93.50 106 LEU A N 1
ATOM 853 C CA . LEU A 1 106 ? -16.888 -8.378 25.745 1.00 93.50 106 LEU A CA 1
ATOM 854 C C . LEU A 1 106 ? -17.696 -7.100 25.505 1.00 93.50 106 LEU A C 1
ATOM 856 O O . LEU A 1 106 ? -18.435 -7.015 24.526 1.00 93.50 106 LEU A O 1
ATOM 860 N N . LEU A 1 107 ? -17.461 -6.060 26.315 1.00 94.06 107 LEU A N 1
ATOM 861 C CA . LEU A 1 107 ? -18.123 -4.768 26.122 1.00 94.06 107 LEU A CA 1
ATOM 862 C C . LEU A 1 107 ? -17.762 -4.132 24.774 1.00 94.06 107 LEU A C 1
ATOM 864 O O . LEU A 1 107 ? -18.627 -3.598 24.085 1.00 94.06 107 LEU A O 1
ATOM 868 N N . LYS A 1 108 ? -16.490 -4.224 24.364 1.00 93.00 108 LYS A N 1
ATOM 869 C CA . LYS A 1 108 ? -16.046 -3.760 23.042 1.00 93.00 108 LYS A CA 1
ATOM 870 C C . LYS A 1 108 ? -16.721 -4.530 21.908 1.00 93.00 108 LYS A C 1
ATOM 872 O O . LYS A 1 108 ? -17.157 -3.901 20.951 1.00 93.00 108 LYS A O 1
ATOM 877 N N . ALA A 1 109 ? -16.869 -5.848 22.034 1.00 90.88 109 ALA A N 1
ATOM 878 C CA . ALA A 1 109 ? -17.580 -6.659 21.049 1.00 90.88 109 ALA A CA 1
ATOM 879 C C . ALA A 1 109 ? -19.068 -6.274 20.943 1.00 90.88 109 ALA A C 1
ATOM 881 O O . ALA A 1 109 ? -19.595 -6.201 19.835 1.00 90.88 109 ALA A O 1
ATOM 882 N N . ALA A 1 110 ? -19.733 -5.965 22.063 1.00 92.44 110 ALA A N 1
ATOM 883 C CA . ALA A 1 110 ? -21.112 -5.470 22.063 1.00 92.44 110 ALA A CA 1
ATOM 884 C C . ALA A 1 110 ? -21.234 -4.096 21.375 1.00 92.44 110 ALA A C 1
ATOM 886 O O . ALA A 1 110 ? -22.130 -3.889 20.555 1.00 92.44 110 ALA A O 1
ATOM 887 N N . ILE A 1 111 ? -20.290 -3.186 21.643 1.00 92.44 111 ILE A N 1
ATOM 888 C CA . ILE A 1 111 ? -20.191 -1.893 20.951 1.00 92.44 111 ILE A CA 1
ATOM 889 C C . ILE A 1 111 ? -19.979 -2.095 19.443 1.00 92.44 111 ILE A C 1
ATOM 891 O O . ILE A 1 111 ? -20.631 -1.436 18.635 1.00 92.44 111 ILE A O 1
ATOM 895 N N . ASP A 1 112 ? -19.098 -3.015 19.047 1.00 90.50 112 ASP A N 1
ATOM 896 C CA . ASP A 1 112 ? -18.834 -3.306 17.637 1.00 90.50 112 ASP A CA 1
ATOM 897 C C . ASP A 1 112 ? -20.043 -3.914 16.926 1.00 90.50 112 ASP A C 1
ATOM 899 O O . ASP A 1 112 ? -20.331 -3.544 15.788 1.00 90.50 112 ASP A O 1
ATOM 903 N N . ALA A 1 113 ? -20.784 -4.795 17.600 1.00 90.44 113 ALA A N 1
ATOM 904 C CA . ALA A 1 113 ? -22.030 -5.349 17.085 1.00 90.44 113 ALA A CA 1
ATOM 905 C C . ALA A 1 113 ? -23.106 -4.266 16.894 1.00 90.44 113 ALA A C 1
ATOM 907 O O . ALA A 1 113 ? -23.834 -4.304 15.904 1.00 90.44 113 ALA A O 1
ATOM 908 N N . PHE A 1 114 ? -23.181 -3.285 17.802 1.00 91.12 114 PHE A N 1
ATOM 909 C CA . PHE A 1 114 ? -24.124 -2.168 17.709 1.00 91.12 114 PHE A CA 1
ATOM 910 C C . PHE A 1 114 ? -23.759 -1.168 16.602 1.00 91.12 114 PHE A C 1
ATOM 912 O O . PHE A 1 114 ? -24.616 -0.773 15.815 1.00 91.12 114 PHE A O 1
ATOM 919 N N . LEU A 1 115 ? -22.491 -0.754 16.527 1.00 87.94 115 LEU A N 1
ATOM 920 C CA . LEU A 1 115 ? -22.025 0.234 15.547 1.00 87.94 115 LEU A CA 1
ATOM 921 C C . LEU A 1 115 ? -21.790 -0.359 14.151 1.00 87.94 115 LEU A C 1
ATOM 923 O O . LEU A 1 115 ? -21.615 0.390 13.189 1.00 87.94 115 LEU A O 1
ATOM 927 N N . GLY A 1 116 ? -21.739 -1.686 14.035 1.00 82.12 116 GLY A N 1
ATOM 928 C CA . GLY A 1 116 ? -21.361 -2.375 12.809 1.00 82.12 116 GLY A CA 1
ATOM 929 C C . GLY A 1 116 ? -19.861 -2.258 12.493 1.00 82.12 116 GLY A C 1
ATOM 930 O O . GLY A 1 116 ? -19.083 -1.671 13.263 1.00 82.12 116 GLY A O 1
ATOM 931 N N . PRO A 1 117 ? -19.415 -2.826 11.357 1.00 76.56 117 PRO A N 1
ATOM 932 C CA . PRO A 1 117 ? -18.012 -2.796 10.963 1.00 76.56 117 PRO A CA 1
ATOM 933 C C . PRO A 1 117 ? -17.522 -1.355 10.793 1.00 76.56 117 PRO A C 1
ATOM 935 O O . PRO A 1 117 ? -18.253 -0.484 10.322 1.00 76.56 117 PRO A O 1
ATOM 938 N N . VAL A 1 118 ? -16.266 -1.095 11.162 1.00 74.19 118 VAL A N 1
ATOM 939 C CA . VAL A 1 118 ? -15.616 0.176 10.823 1.00 74.19 118 VAL A CA 1
ATOM 940 C C . VAL A 1 118 ? -15.520 0.240 9.301 1.00 74.19 118 VAL A C 1
ATOM 942 O O . VAL A 1 118 ? -14.767 -0.521 8.695 1.00 74.19 118 VAL A O 1
ATOM 945 N N . VAL A 1 119 ? -16.306 1.121 8.683 1.00 81.31 119 VAL A N 1
ATOM 946 C CA . VAL A 1 119 ? -16.235 1.361 7.241 1.00 81.31 119 VAL A CA 1
ATOM 947 C C . VAL A 1 119 ? -14.948 2.128 6.973 1.00 81.31 119 VAL A C 1
ATOM 949 O O . VAL A 1 119 ? -14.854 3.325 7.252 1.00 81.31 119 VAL A O 1
ATOM 952 N N . LYS A 1 120 ? -13.933 1.414 6.489 1.00 89.88 120 LYS A N 1
ATOM 953 C CA . LYS A 1 120 ? -12.667 2.015 6.080 1.00 89.88 120 LYS A CA 1
ATOM 954 C C . LYS A 1 120 ? -12.867 2.799 4.788 1.00 89.88 120 LYS A C 1
ATOM 956 O O . LYS A 1 120 ? -13.730 2.489 3.970 1.00 89.88 120 LYS A O 1
ATOM 961 N N . LYS A 1 121 ? -12.069 3.844 4.609 1.00 92.88 121 LYS A N 1
ATOM 962 C CA . LYS A 1 121 ? -12.094 4.652 3.394 1.00 92.88 121 LYS A CA 1
ATOM 963 C C . LYS A 1 121 ? -11.409 3.873 2.263 1.00 92.88 121 LYS A C 1
ATOM 965 O O . LYS A 1 121 ? -10.280 3.414 2.470 1.00 92.88 121 LYS A O 1
ATOM 970 N N . PRO A 1 122 ? -12.044 3.738 1.086 1.00 96.19 122 PRO A N 1
ATOM 971 C CA . PRO A 1 122 ? -11.448 3.033 -0.040 1.00 96.19 122 PRO A CA 1
ATOM 972 C C . PRO A 1 122 ? -10.211 3.777 -0.535 1.00 96.19 122 PRO A C 1
ATOM 974 O O . PRO A 1 122 ? -10.195 5.010 -0.611 1.00 96.19 122 PRO A O 1
ATOM 977 N N . THR A 1 123 ? -9.178 3.024 -0.895 1.00 97.81 123 THR A N 1
ATOM 978 C CA . THR A 1 123 ? -7.901 3.573 -1.350 1.00 97.81 123 THR A CA 1
ATOM 979 C C . THR A 1 123 ? -7.560 3.150 -2.771 1.00 97.81 123 THR A C 1
ATOM 981 O O . THR A 1 123 ? -8.009 2.130 -3.286 1.00 97.81 123 THR A O 1
ATOM 984 N N . SER A 1 124 ? -6.752 3.975 -3.429 1.00 98.12 124 SER A N 1
ATOM 985 C CA . SER A 1 124 ? -6.180 3.711 -4.743 1.00 98.12 124 SER A CA 1
ATOM 986 C C . SER A 1 124 ? -4.701 4.065 -4.722 1.00 98.12 124 SER A C 1
ATOM 988 O O . SER A 1 124 ? -4.335 5.145 -4.245 1.00 98.12 124 SER A O 1
ATOM 990 N N . LEU A 1 125 ? -3.875 3.193 -5.289 1.00 98.50 125 LEU A N 1
ATOM 991 C CA . LEU A 1 125 ? -2.429 3.352 -5.351 1.00 98.50 125 LEU A CA 1
ATOM 992 C C . LEU A 1 125 ? -1.966 3.258 -6.804 1.00 98.50 125 LEU A C 1
ATOM 994 O O . LEU A 1 125 ? -2.345 2.343 -7.531 1.00 98.50 125 LEU A O 1
ATOM 998 N N . SER A 1 126 ? -1.135 4.201 -7.233 1.00 98.38 126 SER A N 1
ATOM 999 C CA . SER A 1 126 ? -0.474 4.156 -8.539 1.00 98.38 126 SER A CA 1
ATOM 1000 C C . SER A 1 126 ? 1.035 4.174 -8.367 1.00 98.38 126 SER A C 1
ATOM 1002 O O . SER A 1 126 ? 1.535 4.860 -7.477 1.00 98.38 126 SER A O 1
ATOM 1004 N N . LEU A 1 127 ? 1.748 3.479 -9.248 1.00 98.69 127 LEU A N 1
ATOM 1005 C CA . LEU A 1 127 ? 3.204 3.465 -9.297 1.00 98.69 127 LEU A CA 1
ATOM 1006 C C . LEU A 1 127 ? 3.666 3.885 -10.692 1.00 98.69 127 LEU A C 1
ATOM 1008 O O . LEU A 1 127 ? 3.167 3.372 -11.692 1.00 98.69 127 LEU A O 1
ATOM 1012 N N . THR A 1 128 ? 4.622 4.803 -10.758 1.00 98.50 128 THR A N 1
ATOM 1013 C CA . THR A 1 128 ? 5.294 5.199 -12.000 1.00 98.50 128 THR A CA 1
ATOM 1014 C C . THR A 1 128 ? 6.807 5.098 -11.841 1.00 98.50 128 THR A C 1
ATOM 1016 O O . THR A 1 128 ? 7.318 5.077 -10.722 1.00 98.50 128 THR A O 1
ATOM 1019 N N . ALA A 1 129 ? 7.525 5.013 -12.962 1.00 97.69 129 ALA A N 1
ATOM 1020 C CA . ALA A 1 129 ? 8.983 5.005 -13.005 1.00 97.69 129 ALA A CA 1
ATOM 1021 C C . ALA A 1 129 ? 9.485 6.055 -13.997 1.00 97.69 129 ALA A C 1
ATOM 1023 O O . ALA A 1 129 ? 8.947 6.163 -15.101 1.00 97.69 129 ALA A O 1
ATOM 1024 N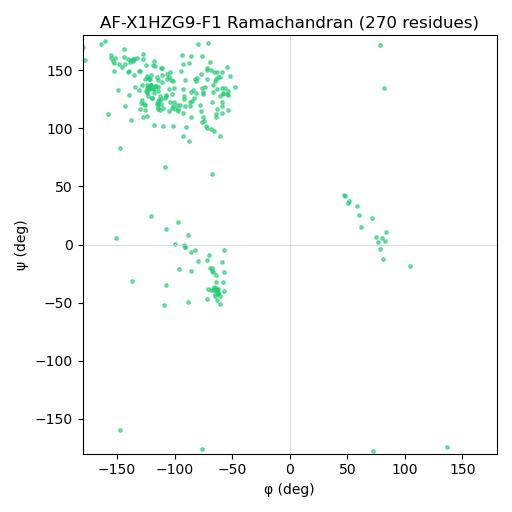 N . SER A 1 130 ? 10.526 6.798 -13.627 1.00 96.69 130 SER A N 1
ATOM 1025 C CA . SER A 1 130 ? 11.190 7.745 -14.522 1.00 96.69 130 SER A CA 1
ATOM 1026 C C . SER A 1 130 ? 12.707 7.765 -14.287 1.00 96.69 130 SER A C 1
ATOM 1028 O O . SER A 1 130 ? 13.135 8.121 -13.188 1.00 96.69 130 SER A O 1
ATOM 1030 N N . PRO A 1 131 ? 13.528 7.434 -15.302 1.00 95.88 131 PRO A N 1
ATOM 1031 C CA . PRO A 1 131 ? 13.134 6.821 -16.577 1.00 95.88 131 PRO A CA 1
ATOM 1032 C C . PRO A 1 131 ? 12.587 5.389 -16.398 1.00 95.88 131 PRO A C 1
ATOM 1034 O O . PRO A 1 131 ? 13.023 4.658 -15.510 1.00 95.88 131 PRO A O 1
ATOM 1037 N N . SER A 1 132 ? 11.646 4.966 -17.249 1.00 93.44 132 SER A N 1
ATOM 1038 C CA . SER A 1 132 ? 11.087 3.597 -17.264 1.00 93.44 132 SER A CA 1
ATOM 1039 C C . SER A 1 132 ? 11.840 2.628 -18.188 1.00 93.44 132 SER A C 1
ATOM 1041 O O . SER A 1 132 ? 11.507 1.446 -18.268 1.00 93.44 132 SER A O 1
ATOM 1043 N N . SER A 1 133 ? 12.864 3.112 -18.891 1.00 92.94 133 SER A N 1
ATOM 1044 C CA . SER A 1 133 ? 13.765 2.302 -19.707 1.00 92.94 133 SER A CA 1
ATOM 1045 C C . SER A 1 133 ? 15.139 2.960 -19.812 1.00 92.94 133 SER A C 1
ATOM 1047 O O . SER A 1 133 ? 15.264 4.171 -19.627 1.00 92.94 133 SER A O 1
ATOM 1049 N N . GLY A 1 134 ? 16.171 2.164 -20.084 1.00 87.62 134 GLY A N 1
ATOM 1050 C CA . GLY A 1 134 ? 17.533 2.666 -20.258 1.00 87.62 134 GLY A CA 1
ATOM 1051 C C . GLY A 1 134 ? 18.543 1.567 -20.571 1.00 87.62 134 GLY A C 1
ATOM 1052 O O . GLY A 1 134 ? 18.237 0.376 -20.473 1.00 87.62 134 GLY A O 1
ATOM 1053 N N . THR A 1 135 ? 19.756 1.969 -20.945 1.00 87.56 135 THR A N 1
ATOM 1054 C CA . THR A 1 135 ? 20.904 1.061 -21.071 1.00 87.56 135 THR A CA 1
ATOM 1055 C C . THR A 1 135 ? 21.444 0.763 -19.677 1.00 87.56 135 THR A C 1
ATOM 1057 O O . THR A 1 135 ? 21.824 1.676 -18.947 1.00 87.56 135 THR A O 1
ATOM 1060 N N . THR A 1 136 ? 21.459 -0.506 -19.275 1.00 86.38 136 THR A N 1
ATOM 1061 C CA . THR A 1 136 ? 21.948 -0.906 -17.949 1.00 86.38 136 THR A CA 1
ATOM 1062 C C . THR A 1 136 ? 23.473 -0.776 -17.834 1.00 86.38 136 THR A C 1
ATOM 1064 O O . THR A 1 136 ? 24.168 -1.148 -18.782 1.00 86.38 136 THR A O 1
ATOM 1067 N N . PRO A 1 137 ? 24.011 -0.350 -16.674 1.00 89.88 137 PRO A N 1
ATOM 1068 C CA . PRO A 1 137 ? 23.284 0.052 -15.469 1.00 89.88 137 PRO A CA 1
ATOM 1069 C C . PRO A 1 137 ? 22.787 1.507 -15.530 1.00 89.88 137 PRO A C 1
ATOM 1071 O O . PRO A 1 137 ? 23.493 2.391 -16.007 1.00 89.88 137 PRO A O 1
ATOM 1074 N N . PHE A 1 138 ? 21.595 1.772 -14.991 1.00 88.88 138 PHE A N 1
ATOM 1075 C CA . PHE A 1 138 ? 21.063 3.135 -14.861 1.00 88.88 138 PHE A CA 1
ATOM 1076 C C . PHE A 1 138 ? 20.264 3.309 -13.569 1.00 88.88 138 PHE A C 1
ATOM 1078 O O . PHE A 1 138 ? 19.946 2.341 -12.883 1.00 88.88 138 PHE A O 1
ATOM 1085 N N . TYR A 1 139 ? 19.935 4.552 -13.225 1.00 93.50 139 TYR A N 1
ATOM 1086 C CA . TYR A 1 139 ? 19.079 4.859 -12.084 1.00 93.50 139 TYR A CA 1
ATOM 1087 C C . TYR A 1 139 ? 17.680 5.266 -12.532 1.00 93.50 139 TYR A C 1
ATOM 1089 O O . TYR A 1 139 ? 17.511 5.955 -13.536 1.00 93.50 139 TYR A O 1
ATOM 1097 N N . THR A 1 140 ? 16.683 4.873 -11.748 1.00 96.12 140 THR A N 1
ATOM 1098 C CA . THR A 1 140 ? 15.282 5.250 -11.939 1.00 96.12 140 THR A CA 1
ATOM 1099 C C . THR A 1 140 ? 14.685 5.743 -10.630 1.00 96.12 140 THR A C 1
ATOM 1101 O O . THR A 1 140 ? 15.066 5.292 -9.547 1.00 96.12 14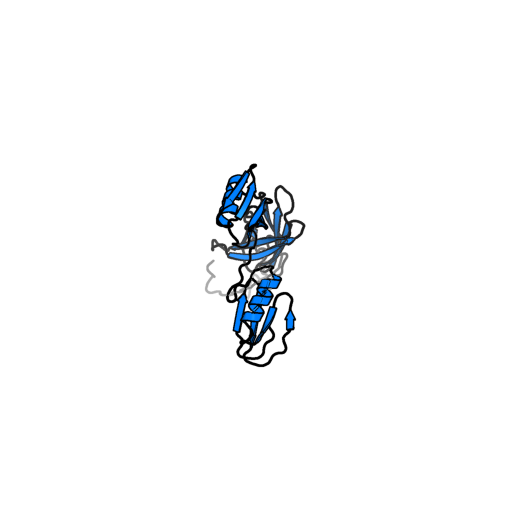0 THR A O 1
ATOM 1104 N N . THR A 1 141 ? 13.731 6.663 -10.718 1.00 98.31 141 THR A N 1
ATOM 1105 C CA . THR A 1 141 ? 12.882 7.029 -9.589 1.00 98.31 141 THR A CA 1
ATOM 1106 C C . THR A 1 141 ? 11.537 6.342 -9.733 1.00 98.31 141 THR A C 1
ATOM 1108 O O . THR A 1 141 ? 10.810 6.592 -10.693 1.00 98.31 141 THR A O 1
ATOM 1111 N N . LEU A 1 142 ? 11.200 5.505 -8.754 1.00 98.50 142 LEU A N 1
ATOM 1112 C CA . LEU A 1 142 ? 9.853 4.983 -8.575 1.00 98.50 142 LEU A CA 1
ATOM 1113 C C . LEU A 1 142 ? 9.040 5.974 -7.746 1.00 98.50 142 LEU A C 1
ATOM 1115 O O . LEU A 1 142 ? 9.493 6.403 -6.686 1.00 98.50 142 LEU A O 1
ATOM 1119 N N . THR A 1 143 ? 7.839 6.316 -8.198 1.00 98.62 143 THR A N 1
ATOM 1120 C CA . THR A 1 143 ? 6.943 7.242 -7.502 1.00 98.62 143 THR A CA 1
ATOM 1121 C C . THR A 1 143 ? 5.604 6.568 -7.245 1.00 98.62 143 THR A C 1
ATOM 1123 O O . THR A 1 143 ? 4.836 6.307 -8.170 1.00 98.62 143 THR A O 1
ATOM 1126 N N . ALA A 1 144 ? 5.324 6.286 -5.974 1.00 98.69 144 ALA A N 1
ATOM 1127 C CA . ALA A 1 144 ? 4.045 5.771 -5.514 1.00 98.69 144 ALA A CA 1
ATOM 1128 C C . ALA A 1 144 ? 3.133 6.932 -5.097 1.00 98.69 144 ALA A C 1
ATOM 1130 O O . ALA A 1 144 ? 3.571 7.843 -4.398 1.00 98.69 144 ALA A O 1
ATOM 1131 N N . THR A 1 145 ? 1.868 6.914 -5.519 1.00 98.62 145 THR A N 1
ATOM 1132 C CA . THR A 1 145 ? 0.859 7.921 -5.147 1.00 98.62 145 THR A CA 1
ATOM 1133 C C . THR A 1 145 ? -0.365 7.242 -4.548 1.00 98.62 145 THR A C 1
ATOM 1135 O O . THR A 1 145 ? -1.057 6.501 -5.247 1.00 98.62 145 THR A O 1
ATOM 1138 N N . LEU A 1 146 ? -0.634 7.513 -3.272 1.00 98.75 146 LEU A N 1
ATOM 1139 C CA . LEU A 1 146 ? -1.754 6.978 -2.506 1.00 98.75 146 LEU A CA 1
ATOM 1140 C C . LEU A 1 146 ? -2.869 8.021 -2.384 1.00 98.75 146 LEU A C 1
ATOM 1142 O O . LEU A 1 146 ? -2.650 9.172 -1.992 1.00 98.75 146 LEU A O 1
ATOM 1146 N N . ARG A 1 147 ? -4.091 7.606 -2.712 1.00 98.38 147 ARG A N 1
ATOM 1147 C CA . ARG A 1 147 ? -5.292 8.439 -2.614 1.00 98.38 147 ARG A CA 1
ATOM 1148 C C . ARG A 1 147 ? -6.450 7.667 -2.004 1.00 98.38 147 ARG A C 1
ATOM 1150 O O . ARG A 1 147 ? -6.510 6.448 -2.098 1.00 98.38 147 ARG A O 1
ATOM 1157 N N . SER A 1 148 ? -7.402 8.407 -1.454 1.00 97.56 148 SER A N 1
ATOM 1158 C CA . SER A 1 148 ? -8.700 7.917 -1.003 1.00 97.56 148 SER A CA 1
ATOM 1159 C C . SER A 1 148 ? -9.773 8.824 -1.586 1.00 97.56 148 SER A C 1
ATOM 1161 O O . SER A 1 148 ? -9.797 10.016 -1.283 1.00 97.56 148 SER A O 1
ATOM 1163 N N . ASN A 1 149 ? -10.645 8.289 -2.446 1.00 92.50 149 ASN A N 1
ATOM 1164 C CA . ASN A 1 149 ? -11.664 9.070 -3.167 1.00 92.50 149 ASN A CA 1
ATOM 1165 C C . ASN A 1 149 ? -11.100 10.345 -3.831 1.00 92.50 149 ASN A C 1
ATOM 1167 O O . ASN A 1 149 ? -11.681 11.424 -3.754 1.00 92.50 149 ASN A O 1
ATOM 1171 N N . GLY A 1 150 ? -9.916 10.233 -4.444 1.00 90.69 150 GLY A N 1
ATOM 1172 C CA . GLY A 1 150 ? -9.228 11.347 -5.104 1.00 90.69 150 GLY A CA 1
ATOM 1173 C C . GLY A 1 150 ? -8.439 12.278 -4.173 1.00 90.69 150 GLY A C 1
ATOM 1174 O O . GLY A 1 150 ? -7.599 13.030 -4.668 1.00 90.69 150 GLY A O 1
ATOM 1175 N N . ILE A 1 151 ? -8.618 12.196 -2.853 1.00 96.81 151 ILE A N 1
ATOM 1176 C CA . ILE A 1 151 ? -7.886 13.008 -1.871 1.00 96.81 151 ILE A CA 1
ATOM 1177 C C . ILE A 1 151 ? -6.533 12.347 -1.563 1.00 96.81 151 ILE A C 1
ATOM 1179 O O . ILE A 1 151 ? -6.502 11.134 -1.340 1.00 96.81 151 ILE A O 1
ATOM 1183 N N . PRO A 1 152 ? -5.417 13.100 -1.552 1.00 97.75 152 PRO A N 1
ATOM 1184 C CA . PRO A 1 152 ? -4.123 12.584 -1.120 1.00 97.75 152 PRO A CA 1
ATOM 1185 C C . PRO A 1 152 ? -4.151 12.008 0.294 1.00 97.75 152 PRO A C 1
ATOM 1187 O O . PRO A 1 152 ? -4.676 12.635 1.213 1.00 97.75 152 PRO A O 1
ATOM 1190 N N . VAL A 1 153 ? -3.549 10.834 0.470 1.00 98.00 153 VAL A N 1
ATOM 1191 C CA . VAL A 1 153 ? -3.404 10.199 1.783 1.00 98.00 153 VAL A CA 1
ATOM 1192 C C . VAL A 1 153 ? -1.932 10.245 2.161 1.00 98.00 153 VAL A C 1
ATOM 1194 O O . VAL A 1 153 ? -1.137 9.479 1.624 1.00 98.00 153 VAL A O 1
ATOM 1197 N N . GLY A 1 154 ? -1.575 11.185 3.034 1.00 97.31 154 GLY A N 1
ATOM 1198 C CA . GLY A 1 154 ? -0.199 11.391 3.477 1.00 97.31 154 GLY A CA 1
ATOM 1199 C C . GLY A 1 154 ? 0.161 10.646 4.756 1.00 97.31 154 GLY A C 1
ATOM 1200 O O . GLY A 1 154 ? -0.711 10.241 5.527 1.00 97.31 154 GLY A O 1
ATOM 1201 N N . TYR A 1 155 ? 1.466 10.531 4.994 1.00 97.75 155 TYR A N 1
ATOM 1202 C CA . TYR A 1 155 ? 2.079 9.928 6.181 1.00 97.75 155 TYR A CA 1
ATOM 1203 C C . TYR A 1 155 ? 1.676 8.467 6.399 1.00 97.75 155 TYR A C 1
ATOM 1205 O O . TYR A 1 155 ? 1.518 8.012 7.531 1.00 97.75 155 TYR A O 1
ATOM 1213 N N . LYS A 1 156 ? 1.464 7.748 5.295 1.00 97.94 156 LYS A N 1
ATOM 1214 C CA . LYS A 1 156 ? 1.202 6.307 5.275 1.00 97.94 156 LYS A CA 1
ATOM 1215 C C . LYS A 1 156 ? 2.333 5.575 4.577 1.00 97.94 156 LYS A C 1
ATOM 1217 O O . LYS A 1 156 ? 2.744 6.003 3.494 1.00 97.94 156 LYS A O 1
ATOM 1222 N N . GLU A 1 157 ? 2.761 4.470 5.175 1.00 98.31 157 GLU A N 1
ATOM 1223 C CA . GLU A 1 157 ? 3.802 3.599 4.640 1.00 98.31 157 GLU A CA 1
ATOM 1224 C C . GLU A 1 157 ? 3.324 2.912 3.358 1.00 98.31 157 GLU A C 1
ATOM 1226 O O . GLU A 1 157 ? 2.244 2.323 3.314 1.00 98.31 157 GLU A O 1
ATOM 1231 N N . VAL A 1 158 ? 4.149 2.964 2.317 1.00 98.50 158 VAL A N 1
ATOM 1232 C CA . VAL A 1 158 ? 3.965 2.212 1.077 1.00 98.50 158 VAL A CA 1
ATOM 1233 C C . VAL A 1 158 ? 5.188 1.336 0.848 1.00 98.50 158 VAL A C 1
ATOM 1235 O O . VAL A 1 158 ? 6.330 1.780 0.964 1.00 98.50 158 VAL A O 1
ATOM 1238 N N . GLU A 1 159 ? 4.945 0.086 0.479 1.00 98.56 159 GLU A N 1
ATOM 1239 C CA . GLU A 1 159 ? 5.970 -0.906 0.181 1.00 98.56 159 GLU A CA 1
ATOM 1240 C C . GLU A 1 159 ? 6.132 -1.066 -1.331 1.00 98.56 159 GLU A C 1
ATOM 1242 O O . GLU A 1 159 ? 5.143 -1.101 -2.062 1.00 98.56 159 GLU A O 1
ATOM 1247 N N . ILE A 1 160 ? 7.365 -1.227 -1.806 1.00 98.50 160 ILE A N 1
ATOM 1248 C CA . ILE A 1 160 ? 7.666 -1.565 -3.199 1.00 98.50 160 ILE A CA 1
ATOM 1249 C C . ILE A 1 160 ? 8.130 -3.013 -3.273 1.00 98.50 160 ILE A C 1
ATOM 1251 O O . ILE A 1 160 ? 9.068 -3.414 -2.580 1.00 98.50 160 ILE A O 1
ATOM 1255 N N . TYR A 1 161 ? 7.514 -3.774 -4.168 1.00 98.19 161 TYR A N 1
ATOM 1256 C CA . TYR A 1 161 ? 7.887 -5.144 -4.488 1.00 98.19 161 TYR A CA 1
ATOM 1257 C C . TYR A 1 161 ? 8.469 -5.210 -5.893 1.00 98.19 161 TYR A C 1
ATOM 1259 O O . TYR A 1 161 ? 8.043 -4.481 -6.788 1.00 98.19 161 TYR A O 1
ATOM 1267 N N . MET A 1 162 ? 9.438 -6.100 -6.080 1.00 96.12 162 MET A N 1
ATOM 1268 C CA . MET A 1 162 ? 10.133 -6.325 -7.343 1.00 96.12 162 MET A CA 1
ATOM 1269 C C . MET A 1 162 ? 10.159 -7.818 -7.673 1.00 96.12 162 MET A C 1
ATOM 1271 O O . MET A 1 162 ? 10.229 -8.657 -6.768 1.00 96.12 162 MET A O 1
ATOM 1275 N N . ARG A 1 163 ? 10.160 -8.155 -8.965 1.00 93.62 163 ARG A N 1
ATOM 1276 C CA . ARG A 1 163 ? 10.547 -9.487 -9.445 1.00 93.62 163 ARG A CA 1
ATOM 1277 C C . ARG A 1 163 ? 11.294 -9.441 -10.778 1.00 93.62 163 ARG A C 1
ATOM 1279 O O . ARG A 1 163 ? 11.190 -8.477 -11.537 1.00 93.62 163 ARG A O 1
ATOM 1286 N N . TYR A 1 164 ? 12.002 -10.531 -11.064 1.00 88.50 164 TYR A N 1
ATOM 1287 C CA . TYR A 1 164 ? 12.652 -10.819 -12.342 1.00 88.50 164 TYR A CA 1
ATOM 1288 C C . TYR A 1 164 ? 12.155 -12.160 -12.881 1.00 88.50 164 TYR A C 1
ATOM 1290 O O . TYR A 1 164 ? 12.103 -13.127 -12.126 1.00 88.50 164 TYR A O 1
ATOM 1298 N N . ALA A 1 165 ? 11.819 -12.229 -14.172 1.00 76.94 165 ALA A N 1
ATOM 1299 C CA . ALA A 1 165 ? 11.581 -13.479 -14.906 1.00 76.94 165 ALA A CA 1
ATOM 1300 C C . ALA A 1 165 ? 10.667 -14.508 -14.197 1.00 76.94 165 ALA A C 1
ATOM 1302 O O . ALA A 1 165 ? 10.951 -15.703 -14.186 1.00 76.94 165 ALA A O 1
ATOM 1303 N N . GLY A 1 166 ? 9.571 -14.053 -13.580 1.00 72.69 166 GLY A N 1
ATOM 1304 C CA . GLY A 1 166 ? 8.613 -14.943 -12.911 1.00 72.69 166 GLY A CA 1
ATOM 1305 C C . GLY A 1 166 ? 9.069 -15.515 -11.561 1.00 72.69 166 GLY A C 1
ATOM 1306 O O . GLY A 1 166 ? 8.343 -16.319 -10.979 1.00 72.69 166 GLY A O 1
ATOM 1307 N N . ILE A 1 167 ? 10.219 -15.084 -11.028 1.00 85.88 167 ILE A N 1
ATOM 1308 C CA . ILE A 1 167 ? 10.605 -15.315 -9.626 1.00 85.88 167 ILE A CA 1
ATOM 1309 C C . ILE A 1 167 ? 9.533 -14.698 -8.702 1.00 85.88 167 ILE A C 1
ATOM 1311 O O . ILE A 1 167 ? 8.916 -13.691 -9.073 1.00 85.88 167 ILE A O 1
ATOM 1315 N N . PRO A 1 168 ? 9.281 -15.271 -7.507 1.00 93.06 168 PRO A N 1
ATOM 1316 C CA . PRO A 1 168 ? 8.363 -14.685 -6.538 1.00 93.06 168 PRO A CA 1
ATOM 1317 C C . PRO A 1 168 ? 8.666 -13.216 -6.228 1.00 93.06 168 PRO A C 1
ATOM 1319 O O . PRO A 1 168 ? 9.821 -12.786 -6.167 1.00 93.06 168 PRO A O 1
ATOM 1322 N N . TRP A 1 169 ? 7.601 -12.453 -5.997 1.00 96.50 169 TRP A N 1
ATOM 1323 C CA . TRP A 1 169 ? 7.695 -11.063 -5.574 1.00 96.50 169 TRP A CA 1
ATOM 1324 C C . TRP A 1 169 ? 8.473 -10.941 -4.270 1.00 96.50 169 TRP A C 1
ATOM 1326 O O . TRP A 1 169 ? 8.187 -11.631 -3.294 1.00 96.50 169 TRP A O 1
ATOM 1336 N N . THR A 1 170 ? 9.440 -10.030 -4.257 1.00 95.06 170 THR A N 1
ATOM 1337 C CA . THR A 1 170 ? 10.266 -9.744 -3.086 1.00 95.06 170 THR A CA 1
ATOM 1338 C C . THR A 1 170 ? 10.107 -8.277 -2.715 1.00 95.06 170 THR A C 1
ATOM 1340 O O . THR A 1 170 ? 10.166 -7.411 -3.591 1.00 95.06 170 THR A O 1
ATOM 1343 N N . LYS A 1 171 ? 9.905 -7.989 -1.423 1.00 96.38 171 LYS A N 1
ATOM 1344 C CA . LYS A 1 171 ? 9.887 -6.612 -0.912 1.00 96.38 171 LYS A CA 1
ATOM 1345 C C . LYS A 1 171 ? 11.267 -5.996 -1.136 1.00 96.38 171 LYS A C 1
ATOM 1347 O O . LYS A 1 171 ? 12.256 -6.480 -0.594 1.00 96.38 171 LYS A O 1
ATOM 1352 N N . LEU A 1 172 ? 11.322 -4.949 -1.949 1.00 95.75 172 LEU A N 1
ATOM 1353 C CA . LEU A 1 172 ? 12.552 -4.238 -2.278 1.00 95.75 172 LEU A CA 1
ATOM 1354 C C . LEU A 1 172 ? 12.828 -3.129 -1.263 1.00 95.75 172 LEU A C 1
ATOM 1356 O O . LEU A 1 172 ? 13.942 -3.000 -0.767 1.00 95.75 172 LEU A O 1
ATOM 1360 N N . THR A 1 173 ? 11.818 -2.303 -0.989 1.00 97.12 173 THR A N 1
ATOM 1361 C CA . THR A 1 173 ? 11.943 -1.133 -0.115 1.00 97.12 173 THR A CA 1
ATOM 1362 C C . THR A 1 173 ? 10.573 -0.677 0.391 1.00 97.12 173 THR A C 1
ATOM 1364 O O . THR A 1 173 ? 9.545 -1.242 0.013 1.00 97.12 173 THR A O 1
ATOM 1367 N N . TRP A 1 174 ? 10.554 0.315 1.272 1.00 98.06 174 TRP A N 1
ATOM 1368 C CA . TRP A 1 174 ? 9.352 0.923 1.834 1.00 98.06 174 TRP A CA 1
ATOM 1369 C C . TRP A 1 174 ? 9.623 2.377 2.226 1.00 98.06 174 TRP A C 1
ATOM 1371 O O . TRP A 1 174 ? 10.778 2.783 2.372 1.00 98.06 174 TRP A O 1
ATOM 1381 N N . GLY A 1 175 ? 8.564 3.170 2.363 1.00 97.81 175 GLY A N 1
ATOM 1382 C CA . GLY A 1 175 ? 8.659 4.549 2.830 1.00 97.81 175 GLY A CA 1
ATOM 1383 C C . GLY A 1 175 ? 7.301 5.224 2.953 1.00 97.81 175 GLY A C 1
ATOM 1384 O O . GLY A 1 175 ? 6.326 4.807 2.327 1.00 97.81 175 GLY A O 1
ATOM 1385 N N . ASP A 1 176 ? 7.249 6.282 3.755 1.00 98.44 176 ASP A N 1
ATOM 1386 C CA . ASP A 1 176 ? 6.020 7.025 3.998 1.00 98.44 176 ASP A CA 1
ATOM 1387 C C . ASP A 1 176 ? 5.717 8.020 2.881 1.00 98.44 176 ASP A C 1
ATOM 1389 O O . ASP A 1 176 ? 6.585 8.730 2.364 1.00 98.44 176 ASP A O 1
ATOM 1393 N N . THR A 1 177 ? 4.439 8.112 2.540 1.00 98.50 177 THR A N 1
ATOM 1394 C CA . THR A 1 177 ? 3.920 9.182 1.694 1.00 98.50 177 THR A CA 1
ATOM 1395 C C . THR A 1 177 ? 4.065 10.543 2.379 1.00 98.50 177 THR A C 1
ATOM 1397 O O . THR A 1 177 ? 3.858 10.693 3.581 1.00 98.50 177 THR A O 1
ATOM 1400 N N . ASN A 1 178 ? 4.389 11.582 1.614 1.00 98.31 178 ASN A N 1
ATOM 1401 C CA . ASN A 1 178 ? 4.367 12.964 2.094 1.00 98.31 178 ASN A CA 1
ATOM 1402 C C . ASN A 1 178 ? 2.927 13.514 2.186 1.00 98.31 178 ASN A C 1
ATOM 1404 O O . ASN A 1 178 ? 1.963 12.813 1.889 1.00 98.31 178 ASN A O 1
ATOM 1408 N N . PHE A 1 179 ? 2.760 14.794 2.540 1.00 97.44 179 PHE A N 1
ATOM 1409 C CA . PHE A 1 179 ? 1.436 15.434 2.637 1.00 97.44 179 PHE A CA 1
ATOM 1410 C C . PHE A 1 179 ? 0.607 15.375 1.334 1.00 97.44 179 PHE A C 1
ATOM 1412 O O . PHE A 1 179 ? -0.618 15.443 1.377 1.00 97.44 179 PHE A O 1
ATOM 1419 N N . SER A 1 180 ? 1.266 15.231 0.180 1.00 97.81 180 SER A N 1
ATOM 1420 C CA . SER A 1 180 ? 0.640 15.086 -1.141 1.00 97.81 180 SER A CA 1
ATOM 1421 C C . SER A 1 180 ? 0.327 13.630 -1.499 1.00 97.81 180 SER A C 1
ATOM 1423 O O . SER A 1 180 ? -0.057 13.354 -2.636 1.00 97.81 180 SER A O 1
ATOM 1425 N N . GLY A 1 181 ? 0.478 12.696 -0.557 1.00 98.00 181 GLY A N 1
ATOM 1426 C CA . GLY A 1 181 ? 0.227 11.273 -0.764 1.00 98.00 181 GLY A CA 1
ATOM 1427 C C . GLY A 1 181 ? 1.273 10.590 -1.640 1.00 98.00 181 GLY A C 1
ATOM 1428 O O . GLY A 1 181 ? 0.969 9.575 -2.258 1.00 98.00 181 GLY A O 1
ATOM 1429 N N . VAL A 1 182 ? 2.486 11.146 -1.741 1.00 98.56 182 VAL A N 1
ATOM 1430 C CA . VAL A 1 182 ? 3.535 10.651 -2.644 1.00 98.56 182 VAL A CA 1
ATOM 1431 C C . VAL A 1 182 ? 4.732 10.114 -1.866 1.00 98.56 182 VAL A C 1
ATOM 1433 O O . VAL A 1 182 ? 5.249 10.807 -0.992 1.00 98.56 182 VAL A O 1
ATOM 1436 N N . ALA A 1 183 ? 5.203 8.921 -2.230 1.00 98.44 183 ALA A N 1
ATOM 1437 C CA . ALA A 1 183 ? 6.474 8.347 -1.789 1.00 98.44 183 ALA A CA 1
ATOM 1438 C C . ALA A 1 183 ? 7.379 8.097 -3.007 1.00 98.44 183 ALA A C 1
ATOM 1440 O O . ALA A 1 183 ? 6.924 7.558 -4.019 1.00 98.44 183 ALA A O 1
ATOM 1441 N N . SER A 1 184 ? 8.652 8.493 -2.921 1.00 97.88 184 SER A N 1
ATOM 1442 C CA . SER A 1 184 ? 9.616 8.383 -4.024 1.00 97.88 184 SER A CA 1
ATOM 1443 C C . SER A 1 184 ? 10.839 7.572 -3.615 1.00 97.88 184 SER A C 1
ATOM 1445 O O . SER A 1 184 ? 11.414 7.804 -2.555 1.00 97.88 184 SER A O 1
ATOM 1447 N N . PHE A 1 185 ? 11.270 6.668 -4.493 1.00 97.31 185 PHE A N 1
ATOM 1448 C CA . PHE A 1 185 ? 12.363 5.731 -4.248 1.00 97.31 185 PHE A CA 1
ATOM 1449 C C . PHE A 1 185 ? 13.375 5.799 -5.387 1.00 97.31 185 PHE A C 1
ATOM 1451 O O . PHE A 1 185 ? 13.015 5.619 -6.549 1.00 97.31 185 PHE A O 1
ATOM 1458 N N . TYR A 1 186 ? 14.641 6.052 -5.064 1.00 96.56 186 TYR A N 1
ATOM 1459 C CA . TYR A 1 186 ? 15.726 6.080 -6.044 1.00 96.56 186 TYR A CA 1
ATOM 1460 C C . TYR A 1 186 ? 16.380 4.700 -6.128 1.00 96.56 186 TYR A C 1
ATOM 1462 O O . TYR A 1 186 ? 16.972 4.234 -5.155 1.00 96.56 186 TYR A O 1
ATOM 1470 N N . ILE A 1 187 ? 16.238 4.032 -7.273 1.00 94.38 187 ILE A N 1
ATOM 1471 C CA . ILE A 1 187 ? 16.608 2.627 -7.460 1.00 94.38 187 ILE A CA 1
ATOM 1472 C C . ILE A 1 187 ? 17.697 2.510 -8.526 1.00 94.38 187 ILE A C 1
ATOM 1474 O O . ILE A 1 187 ? 17.598 3.094 -9.605 1.00 94.38 187 ILE A O 1
ATOM 1478 N N . HIS A 1 188 ? 18.727 1.719 -8.231 1.00 93.50 188 HIS A N 1
ATOM 1479 C CA . HIS A 1 188 ? 19.749 1.325 -9.195 1.00 93.50 188 HIS A CA 1
ATOM 1480 C C . HIS A 1 188 ? 19.300 0.077 -9.967 1.00 93.50 188 HIS A C 1
ATOM 1482 O O . HIS A 1 188 ? 19.040 -0.969 -9.372 1.00 93.50 188 HIS A O 1
ATOM 1488 N N . ILE A 1 189 ? 19.237 0.178 -11.292 1.00 92.25 189 ILE A N 1
ATOM 1489 C CA . ILE A 1 189 ? 18.835 -0.892 -12.204 1.00 92.25 189 ILE A CA 1
ATOM 1490 C C . ILE A 1 189 ? 20.089 -1.501 -12.829 1.00 92.25 189 ILE A C 1
ATOM 1492 O O . ILE A 1 189 ? 20.680 -0.939 -13.750 1.00 92.25 189 ILE A O 1
ATOM 1496 N N . GLY A 1 190 ? 20.500 -2.664 -12.315 1.00 86.56 190 GLY A N 1
ATOM 1497 C CA . GLY A 1 190 ? 21.664 -3.402 -12.820 1.00 86.56 190 GLY A CA 1
ATOM 1498 C C . GLY A 1 190 ? 21.361 -4.336 -13.995 1.00 86.56 190 GLY A C 1
ATOM 1499 O O . GLY A 1 190 ? 22.261 -4.663 -14.760 1.00 86.56 190 GLY A O 1
ATOM 1500 N N . PHE A 1 191 ? 20.107 -4.763 -14.144 1.00 87.00 191 PHE A N 1
ATOM 1501 C CA . PHE A 1 191 ? 19.646 -5.658 -15.203 1.00 87.00 191 PHE A CA 1
ATOM 1502 C C . PHE A 1 191 ? 18.147 -5.447 -15.449 1.00 87.00 191 PHE A C 1
ATOM 1504 O O . PHE A 1 191 ? 17.447 -4.853 -14.630 1.00 87.00 191 PHE A O 1
ATOM 1511 N N . VAL A 1 192 ? 17.665 -5.923 -16.591 1.00 89.56 192 VAL A N 1
ATOM 1512 C CA . VAL A 1 192 ? 16.301 -5.729 -17.102 1.00 89.56 192 VAL A CA 1
ATOM 1513 C C . VAL A 1 192 ? 15.891 -6.958 -17.929 1.00 89.56 192 VAL A C 1
ATOM 1515 O O . VAL A 1 192 ? 16.777 -7.635 -18.454 1.00 89.56 192 VAL A O 1
ATOM 1518 N N . PRO A 1 193 ? 14.586 -7.259 -18.081 1.00 92.56 193 PRO A N 1
ATOM 1519 C CA . PRO A 1 193 ? 13.434 -6.518 -17.560 1.00 92.56 193 PRO A CA 1
ATOM 1520 C C . PRO A 1 193 ? 13.192 -6.753 -16.064 1.00 92.56 193 PRO A C 1
ATOM 1522 O O . PRO A 1 193 ? 13.409 -7.851 -15.563 1.00 92.56 193 PRO A O 1
ATOM 1525 N N . LEU A 1 194 ? 12.698 -5.735 -15.362 1.00 94.12 194 LEU A N 1
ATOM 1526 C CA . LEU A 1 194 ? 12.269 -5.833 -13.964 1.00 94.12 194 LEU A CA 1
ATOM 1527 C C . LEU A 1 194 ? 10.823 -5.373 -13.826 1.00 94.12 194 LEU A C 1
ATOM 1529 O O . LEU A 1 194 ? 10.432 -4.364 -14.409 1.00 94.12 194 LEU A O 1
ATOM 1533 N N . GLU A 1 195 ? 10.036 -6.098 -13.043 1.00 96.75 195 GLU A N 1
ATOM 1534 C CA . GLU A 1 195 ? 8.649 -5.745 -12.752 1.00 96.75 195 GLU A CA 1
ATOM 1535 C C . GLU A 1 195 ? 8.525 -5.220 -11.325 1.00 96.75 195 GLU A C 1
ATOM 1537 O O . GLU A 1 195 ? 9.169 -5.744 -10.415 1.00 96.75 195 GLU A O 1
ATOM 1542 N N . PHE A 1 196 ? 7.670 -4.214 -11.134 1.00 97.88 196 PHE A N 1
ATOM 1543 C CA . PHE A 1 196 ? 7.431 -3.571 -9.845 1.00 97.88 196 PHE A CA 1
ATOM 1544 C C . PHE A 1 196 ? 5.941 -3.358 -9.594 1.00 97.88 196 PHE A C 1
ATOM 1546 O O . PHE A 1 196 ? 5.197 -3.030 -10.517 1.00 97.88 196 PHE A O 1
ATOM 1553 N N . TYR A 1 197 ? 5.522 -3.461 -8.336 1.00 98.44 197 TYR A N 1
ATOM 1554 C CA . TYR A 1 197 ? 4.256 -2.899 -7.865 1.00 98.44 197 TYR A CA 1
ATOM 1555 C C . TYR A 1 197 ? 4.436 -2.286 -6.476 1.00 98.44 197 TYR A C 1
ATOM 1557 O O . TYR A 1 197 ? 5.390 -2.597 -5.759 1.00 98.44 197 TYR A O 1
ATOM 1565 N N . ALA A 1 198 ? 3.517 -1.400 -6.110 1.00 98.62 198 ALA A N 1
ATOM 1566 C CA . ALA A 1 198 ? 3.441 -0.795 -4.793 1.00 98.62 198 ALA A CA 1
ATOM 1567 C C . ALA A 1 198 ? 2.267 -1.383 -4.001 1.00 98.62 198 ALA A C 1
A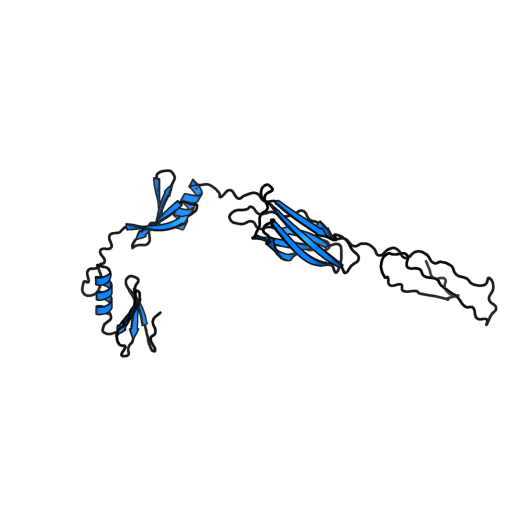TOM 1569 O O . ALA A 1 198 ? 1.224 -1.703 -4.574 1.00 98.62 198 ALA A O 1
ATOM 1570 N N . HIS A 1 199 ? 2.422 -1.496 -2.687 1.00 98.75 199 HIS A N 1
ATOM 1571 C CA . HIS A 1 199 ? 1.417 -2.027 -1.774 1.00 98.75 199 HIS A CA 1
ATOM 1572 C C . HIS A 1 199 ? 1.225 -1.098 -0.581 1.00 98.75 199 HIS A C 1
ATOM 1574 O O . HIS A 1 199 ? 2.191 -0.673 0.051 1.00 98.75 199 HIS A O 1
ATOM 1580 N N . PHE A 1 200 ? -0.035 -0.821 -0.266 1.00 98.62 200 PHE A N 1
ATOM 1581 C CA . PHE A 1 200 ? -0.450 -0.206 0.982 1.00 98.62 200 PHE A CA 1
ATOM 1582 C C . PHE A 1 200 ? -1.292 -1.217 1.762 1.00 98.62 200 PHE A C 1
ATOM 1584 O O . PHE A 1 200 ? -2.368 -1.607 1.310 1.00 98.62 200 PHE A O 1
ATOM 1591 N N . ALA A 1 201 ? -0.817 -1.626 2.940 1.00 97.62 201 ALA A N 1
ATOM 1592 C CA . ALA A 1 201 ? -1.455 -2.669 3.749 1.00 97.62 201 ALA A CA 1
ATOM 1593 C C . ALA A 1 201 ? -2.796 -2.245 4.386 1.00 97.62 201 ALA A C 1
ATOM 1595 O O . ALA A 1 201 ? -3.513 -3.087 4.932 1.00 97.62 201 ALA A O 1
ATOM 1596 N N . GLY A 1 202 ? -3.154 -0.959 4.312 1.00 96.25 202 GLY A N 1
ATOM 1597 C CA . GLY A 1 202 ? -4.299 -0.396 5.023 1.00 96.25 202 GLY A CA 1
ATOM 1598 C C . GLY A 1 202 ? -4.002 -0.134 6.500 1.00 96.25 202 GLY A C 1
ATOM 1599 O O . GLY A 1 202 ? -2.969 -0.528 7.037 1.00 96.25 202 GLY A O 1
ATOM 1600 N N . ASP A 1 203 ? -4.931 0.531 7.179 1.00 94.38 203 ASP A N 1
ATOM 1601 C CA . ASP A 1 203 ? -4.855 0.798 8.618 1.00 94.38 203 ASP A CA 1
ATOM 1602 C C . ASP A 1 203 ? -6.261 0.822 9.249 1.00 94.38 203 ASP A C 1
ATOM 1604 O O . ASP A 1 203 ? -7.195 0.215 8.718 1.00 94.38 203 ASP A O 1
ATOM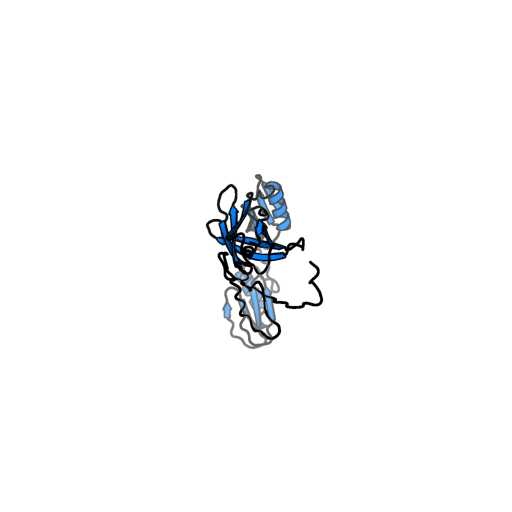 1608 N N . SER A 1 204 ? -6.426 1.437 10.424 1.00 88.00 204 SER A N 1
ATOM 1609 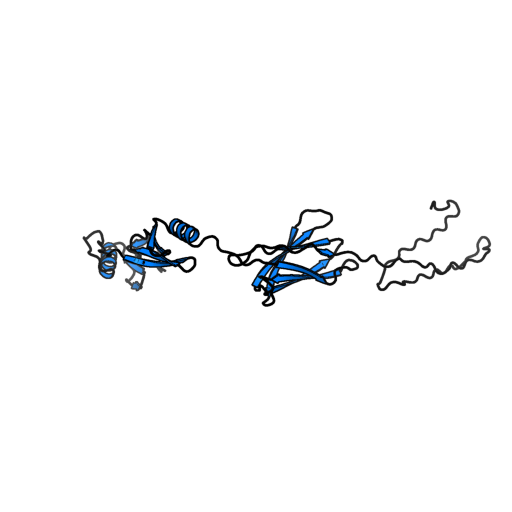C CA . SER A 1 204 ? -7.732 1.568 11.084 1.00 88.00 204 SER A CA 1
ATOM 1610 C C . SER A 1 204 ? -8.710 2.486 10.341 1.00 88.00 204 SER A C 1
ATOM 1612 O O . SER A 1 204 ? -9.913 2.379 10.567 1.00 88.00 204 SER A O 1
ATOM 1614 N N . GLU A 1 205 ? -8.221 3.362 9.464 1.00 91.81 205 GLU A N 1
ATOM 1615 C CA . GLU A 1 205 ? -8.994 4.373 8.742 1.00 91.81 205 GLU A CA 1
ATOM 1616 C C . GLU A 1 205 ? -9.165 4.029 7.253 1.00 91.81 205 GLU A C 1
ATOM 1618 O O . GLU A 1 205 ? -10.222 4.299 6.683 1.00 91.81 205 GLU A O 1
ATOM 1623 N N . TYR A 1 206 ? -8.161 3.415 6.626 1.00 96.25 206 TYR A N 1
ATOM 1624 C CA . TYR A 1 206 ? -8.067 3.203 5.183 1.00 96.25 206 TYR A CA 1
ATOM 1625 C C . TYR A 1 206 ? -7.955 1.723 4.804 1.00 96.25 206 TYR A C 1
ATOM 1627 O O . TYR A 1 206 ? -7.292 0.927 5.475 1.00 96.25 206 TYR A O 1
ATOM 1635 N N . GLU A 1 207 ? -8.596 1.349 3.698 1.00 96.00 207 GLU A N 1
ATOM 1636 C CA . GLU A 1 207 ? -8.507 0.004 3.122 1.00 96.00 207 GLU A CA 1
ATOM 1637 C C . GLU A 1 207 ? -7.115 -0.273 2.538 1.00 96.00 207 GLU A C 1
ATOM 1639 O O . GLU A 1 207 ? -6.379 0.655 2.191 1.00 96.00 207 GLU A O 1
ATOM 1644 N N . ASN A 1 208 ? -6.756 -1.556 2.424 1.00 97.62 208 ASN A N 1
ATOM 1645 C CA . ASN A 1 208 ? -5.549 -1.963 1.706 1.00 97.62 208 ASN A CA 1
ATOM 1646 C C . ASN A 1 208 ? -5.731 -1.778 0.192 1.00 97.62 208 ASN A C 1
ATOM 1648 O O . ASN A 1 208 ? -6.848 -1.873 -0.315 1.00 97.62 208 ASN A O 1
ATOM 1652 N N . CYS A 1 209 ? -4.639 -1.540 -0.530 1.00 98.06 209 CYS A N 1
ATOM 1653 C CA . CYS A 1 209 ? -4.649 -1.534 -1.990 1.00 98.06 209 CYS A CA 1
ATOM 1654 C C . CYS A 1 209 ? -3.269 -1.847 -2.584 1.00 98.06 209 CYS A C 1
ATOM 1656 O O . CYS A 1 209 ? -2.226 -1.703 -1.942 1.00 98.06 209 CYS A O 1
ATOM 1658 N N . VAL A 1 210 ? -3.272 -2.264 -3.850 1.00 98.38 210 VAL A N 1
ATOM 1659 C CA . VAL A 1 210 ? -2.073 -2.528 -4.654 1.00 98.38 210 VAL A CA 1
ATOM 1660 C C . VAL A 1 210 ? -2.113 -1.702 -5.932 1.00 98.38 210 VAL A C 1
ATOM 1662 O O . VAL A 1 210 ? -3.184 -1.474 -6.498 1.00 98.38 210 VAL A O 1
ATOM 1665 N N . SER A 1 211 ? -0.951 -1.251 -6.397 1.00 98.62 211 SER A N 1
ATOM 1666 C CA . SER A 1 211 ? -0.852 -0.599 -7.701 1.00 98.62 211 SER A CA 1
ATOM 1667 C C . SER A 1 211 ? -0.909 -1.614 -8.844 1.00 98.62 211 SER A C 1
ATOM 1669 O O . SER A 1 211 ? -0.586 -2.790 -8.653 1.00 98.62 211 SER A O 1
ATOM 1671 N N . PRO A 1 212 ? -1.200 -1.162 -10.075 1.00 98.38 212 PRO A N 1
ATOM 1672 C CA . PRO A 1 212 ? -0.834 -1.912 -11.269 1.00 98.38 212 PRO A CA 1
ATOM 1673 C C . PRO A 1 212 ? 0.667 -2.234 -11.290 1.00 98.38 212 PRO A C 1
ATOM 1675 O O . PRO A 1 212 ? 1.479 -1.491 -10.727 1.00 98.38 212 PRO A O 1
ATOM 1678 N N . ILE A 1 213 ? 1.024 -3.329 -11.964 1.00 97.75 213 ILE A N 1
ATOM 1679 C CA . ILE A 1 213 ? 2.420 -3.701 -12.209 1.00 97.75 213 ILE A CA 1
ATOM 1680 C C . ILE A 1 213 ? 2.983 -2.805 -13.314 1.00 97.75 213 ILE A C 1
ATOM 1682 O O . ILE A 1 213 ? 2.348 -2.622 -14.353 1.00 97.75 213 ILE A O 1
ATOM 1686 N N . ILE A 1 214 ? 4.190 -2.290 -13.104 1.00 97.44 214 ILE A N 1
ATOM 1687 C CA . ILE A 1 214 ? 4.982 -1.621 -14.136 1.00 97.44 214 ILE A CA 1
ATOM 1688 C C . ILE A 1 214 ? 6.206 -2.463 -14.486 1.00 97.44 214 ILE A C 1
ATOM 1690 O O . ILE A 1 214 ? 6.734 -3.188 -13.643 1.00 97.44 214 ILE A O 1
ATOM 1694 N N . THR A 1 215 ? 6.683 -2.337 -15.721 1.00 96.38 215 THR A N 1
ATOM 1695 C CA . THR A 1 215 ? 7.884 -3.029 -16.196 1.00 96.38 215 THR A CA 1
ATOM 1696 C C . THR A 1 215 ? 8.925 -2.009 -16.622 1.00 96.38 215 THR A C 1
ATOM 1698 O O . THR A 1 215 ? 8.655 -1.148 -17.457 1.00 96.38 215 THR A O 1
ATOM 1701 N N . ILE A 1 216 ? 10.124 -2.128 -16.063 1.00 95.62 216 ILE A N 1
ATOM 1702 C CA . ILE A 1 216 ? 11.306 -1.406 -16.515 1.00 95.62 216 ILE A CA 1
ATOM 1703 C C . ILE A 1 216 ? 12.036 -2.275 -17.529 1.00 95.62 216 ILE A C 1
ATOM 1705 O O . ILE A 1 216 ? 12.328 -3.443 -17.262 1.00 95.62 216 ILE A O 1
ATOM 1709 N N . THR A 1 217 ? 12.321 -1.707 -18.697 1.00 93.56 217 THR A N 1
ATOM 1710 C CA . THR A 1 217 ? 12.900 -2.428 -19.838 1.00 93.56 217 THR A CA 1
ATOM 1711 C C . THR A 1 217 ? 14.271 -1.885 -20.220 1.00 93.56 217 THR A C 1
ATOM 1713 O O . THR A 1 217 ? 14.634 -0.755 -19.894 1.00 93.56 217 THR A O 1
ATOM 1716 N N . GLY A 1 218 ? 15.057 -2.718 -20.898 1.00 86.94 218 GLY A N 1
ATOM 1717 C CA . GLY A 1 218 ? 16.316 -2.288 -21.492 1.00 86.94 218 GLY A CA 1
ATOM 1718 C C . GLY A 1 218 ? 16.081 -1.587 -22.815 1.00 86.94 218 GLY A C 1
ATOM 1719 O O . GLY A 1 218 ? 15.228 -2.011 -23.595 1.00 86.94 218 GLY A O 1
ATOM 1720 N N . VAL A 1 219 ? 16.875 -0.559 -23.088 1.00 82.69 219 VAL A N 1
ATOM 1721 C CA . VAL A 1 219 ? 17.068 -0.089 -24.459 1.00 82.69 219 VAL A CA 1
ATOM 1722 C C . VAL A 1 219 ? 18.279 -0.830 -25.012 1.00 82.69 219 VAL A C 1
ATOM 1724 O O . VAL A 1 219 ? 19.334 -0.857 -24.377 1.00 82.69 219 VAL A O 1
ATOM 1727 N N . ALA A 1 220 ? 18.111 -1.497 -26.156 1.00 62.16 220 ALA A N 1
ATOM 1728 C CA . ALA A 1 220 ? 19.238 -2.123 -26.833 1.00 62.16 220 ALA A CA 1
ATOM 1729 C C . ALA A 1 220 ? 20.274 -1.034 -27.163 1.00 62.16 220 ALA A C 1
ATOM 1731 O O . ALA A 1 220 ? 19.879 0.020 -27.671 1.00 62.16 220 ALA A O 1
ATOM 1732 N N . PRO A 1 221 ? 21.576 -1.262 -26.917 1.00 57.28 221 PRO A N 1
ATOM 1733 C CA . PRO A 1 221 ? 22.600 -0.398 -27.483 1.00 57.28 221 PRO A CA 1
ATOM 1734 C C . PRO A 1 221 ? 22.370 -0.338 -28.997 1.00 57.28 221 PRO A C 1
ATOM 1736 O O . PRO A 1 221 ? 22.135 -1.380 -29.615 1.00 57.28 221 PRO A O 1
ATOM 1739 N N . GLY A 1 222 ? 22.374 0.862 -29.583 1.00 54.47 222 GLY A N 1
ATOM 1740 C CA . GLY A 1 222 ? 22.166 1.029 -31.022 1.00 54.47 222 GLY A CA 1
ATOM 1741 C C . GLY A 1 222 ? 23.044 0.061 -31.823 1.00 54.47 222 GLY A C 1
ATOM 1742 O O . GLY A 1 222 ? 24.217 -0.132 -31.503 1.00 54.47 222 GLY A O 1
ATOM 1743 N N . ALA A 1 223 ? 22.465 -0.585 -32.837 1.00 46.94 223 ALA A N 1
ATOM 1744 C CA . ALA A 1 223 ? 23.178 -1.559 -33.655 1.00 46.94 223 ALA A CA 1
ATOM 1745 C C . ALA A 1 223 ? 24.407 -0.916 -34.326 1.00 46.94 223 ALA A C 1
ATOM 1747 O O . ALA A 1 223 ? 24.281 0.036 -35.096 1.00 46.94 223 ALA A O 1
ATOM 1748 N N . PHE A 1 224 ? 25.596 -1.469 -34.075 1.00 49.78 224 PHE A N 1
ATOM 1749 C CA . PHE A 1 224 ? 26.821 -1.136 -34.803 1.00 49.78 224 PHE A CA 1
ATOM 1750 C C . PHE A 1 224 ? 26.688 -1.595 -36.252 1.00 49.78 224 PHE A C 1
ATOM 1752 O O . PHE A 1 224 ? 26.914 -2.765 -36.536 1.00 49.78 224 PHE A O 1
ATOM 1759 N N . THR A 1 225 ? 26.325 -0.726 -37.191 1.00 49.19 225 THR A N 1
ATOM 1760 C CA . THR A 1 225 ? 26.297 -1.138 -38.604 1.00 49.19 225 THR A CA 1
ATOM 1761 C C . THR A 1 225 ? 26.640 0.004 -39.557 1.00 49.19 225 THR A C 1
ATOM 1763 O O . THR A 1 225 ? 25.775 0.620 -40.164 1.00 49.19 225 THR A O 1
ATOM 1766 N N . SER A 1 226 ? 27.942 0.236 -39.748 1.00 48.78 226 SER A N 1
ATOM 1767 C CA . SER A 1 226 ? 28.488 0.422 -41.100 1.00 48.78 226 SER A CA 1
ATOM 1768 C C . SER A 1 226 ? 29.990 0.115 -41.105 1.00 48.78 226 SER A C 1
ATOM 1770 O O . SER A 1 226 ? 30.770 0.866 -40.518 1.00 48.78 226 SER A O 1
ATOM 1772 N N . VAL A 1 227 ? 30.406 -0.965 -41.775 1.00 50.28 227 VAL A N 1
ATOM 1773 C CA . VAL A 1 227 ? 31.794 -1.111 -42.239 1.00 50.28 227 VAL A CA 1
ATOM 1774 C C . VAL A 1 227 ? 31.915 -0.205 -43.458 1.00 50.28 227 VAL A C 1
ATOM 1776 O O . VAL A 1 227 ? 31.344 -0.499 -44.506 1.00 50.28 227 VAL A O 1
ATOM 1779 N N . MET A 1 228 ? 32.578 0.938 -43.305 1.00 54.56 228 MET A N 1
ATOM 1780 C CA . MET A 1 228 ? 32.910 1.798 -44.435 1.00 54.56 228 MET A CA 1
ATOM 1781 C C . MET A 1 228 ? 34.300 1.402 -44.922 1.00 54.56 228 MET A C 1
ATOM 1783 O O . MET A 1 228 ? 35.305 1.911 -44.439 1.00 54.56 228 MET A O 1
ATOM 1787 N N . ASP A 1 229 ? 34.282 0.503 -45.903 1.00 56.97 229 ASP A N 1
ATOM 1788 C CA . ASP A 1 229 ? 35.335 0.295 -46.896 1.00 56.97 229 ASP A CA 1
ATOM 1789 C C . ASP A 1 229 ? 36.548 -0.568 -46.484 1.00 56.97 229 ASP A C 1
ATOM 1791 O O . ASP A 1 229 ? 37.136 -0.418 -45.414 1.00 56.97 229 ASP A O 1
ATOM 1795 N N . PHE A 1 230 ? 36.927 -1.478 -47.385 1.00 60.78 230 PHE A N 1
ATOM 1796 C CA . PHE A 1 230 ? 38.177 -2.240 -47.365 1.00 60.78 230 PHE A CA 1
ATOM 1797 C C . PHE A 1 230 ? 38.939 -1.856 -48.631 1.00 60.78 230 PHE A C 1
ATOM 1799 O O . PHE A 1 230 ? 38.628 -2.337 -49.717 1.00 60.78 230 PHE A O 1
ATOM 1806 N N . VAL A 1 231 ? 39.954 -1.003 -48.503 1.00 58.69 231 VAL A N 1
ATOM 1807 C CA . VAL A 1 231 ? 40.815 -0.669 -49.643 1.00 58.69 231 VAL A CA 1
ATOM 1808 C C . VAL A 1 231 ? 41.974 -1.658 -49.677 1.00 58.69 231 VAL A C 1
ATOM 1810 O O . VAL A 1 231 ? 42.930 -1.540 -48.910 1.00 58.69 231 VAL A O 1
ATOM 1813 N N . VAL A 1 232 ? 41.879 -2.649 -50.560 1.00 63.50 232 VAL A N 1
ATOM 1814 C CA . VAL A 1 232 ? 42.951 -3.607 -50.863 1.00 63.50 232 VAL A CA 1
ATOM 1815 C C . VAL A 1 232 ? 43.249 -3.496 -52.361 1.00 63.50 232 VAL A C 1
ATOM 1817 O O . VAL A 1 232 ? 42.311 -3.375 -53.146 1.00 63.50 232 VAL A O 1
ATOM 1820 N N . PRO A 1 233 ? 44.520 -3.486 -52.795 1.00 63.69 233 PRO A N 1
ATOM 1821 C CA . PRO A 1 233 ? 44.841 -3.522 -54.215 1.00 63.69 233 PRO A CA 1
ATOM 1822 C C . PRO A 1 233 ? 44.338 -4.826 -54.850 1.00 63.69 233 PRO A C 1
ATOM 1824 O O . PRO A 1 233 ? 44.459 -5.892 -54.247 1.00 63.69 233 PRO A O 1
ATOM 1827 N N . ASP A 1 234 ? 43.871 -4.751 -56.099 1.00 68.12 234 ASP A N 1
ATOM 1828 C CA . ASP A 1 234 ? 43.374 -5.905 -56.875 1.00 68.12 234 ASP A CA 1
ATOM 1829 C C . ASP A 1 234 ? 44.422 -7.022 -57.055 1.00 68.12 234 ASP A C 1
ATOM 1831 O O . ASP A 1 234 ? 44.105 -8.145 -57.448 1.00 68.12 234 ASP A O 1
ATOM 1835 N N . TYR A 1 235 ? 45.694 -6.719 -56.782 1.00 67.62 235 TYR A N 1
ATOM 1836 C CA . TYR A 1 235 ? 46.807 -7.651 -56.863 1.00 67.62 235 TYR A CA 1
ATOM 1837 C C . TYR A 1 235 ? 47.898 -7.310 -55.842 1.00 67.62 235 TYR A C 1
ATOM 1839 O O . TYR A 1 235 ? 48.340 -6.163 -55.750 1.00 67.62 235 TYR A O 1
ATOM 1847 N N . LEU A 1 236 ? 48.379 -8.328 -55.120 1.00 74.12 236 LEU A N 1
ATOM 1848 C CA . LEU A 1 236 ? 49.496 -8.218 -54.181 1.00 74.12 236 LEU A CA 1
ATOM 1849 C C . LEU A 1 236 ? 50.556 -9.294 -54.495 1.00 74.12 236 LEU A C 1
ATOM 1851 O O . LEU A 1 236 ? 50.299 -10.481 -54.279 1.00 74.12 236 LEU A O 1
ATOM 1855 N N . PRO A 1 237 ? 51.744 -8.921 -55.008 1.00 79.81 237 PRO A N 1
ATOM 1856 C CA . PRO A 1 237 ? 52.808 -9.878 -55.297 1.00 79.81 237 PRO A CA 1
ATOM 1857 C C . PRO A 1 237 ? 53.316 -10.593 -54.040 1.00 79.81 237 PRO A C 1
ATOM 1859 O O . PRO A 1 237 ? 53.398 -10.004 -52.958 1.00 79.81 237 PRO A O 1
ATOM 1862 N N . ALA A 1 238 ? 53.755 -11.843 -54.204 1.00 76.88 238 ALA A N 1
ATOM 1863 C CA . ALA A 1 238 ? 54.348 -12.625 -53.123 1.00 76.88 238 ALA A CA 1
ATOM 1864 C C . ALA A 1 238 ? 55.530 -11.884 -52.470 1.00 76.88 238 ALA A C 1
ATOM 1866 O O . ALA A 1 238 ? 56.438 -11.412 -53.153 1.00 76.88 238 ALA A O 1
ATOM 1867 N N . GLY A 1 239 ? 55.507 -11.790 -51.138 1.00 76.12 239 GLY A N 1
ATOM 1868 C CA . GLY A 1 239 ? 56.535 -11.104 -50.347 1.00 76.12 239 GLY A CA 1
ATOM 1869 C C . GLY A 1 239 ? 56.372 -9.583 -50.238 1.00 76.12 239 GLY A C 1
ATOM 1870 O O . GLY A 1 239 ? 57.223 -8.941 -49.631 1.00 76.12 239 GLY A O 1
ATOM 1871 N N . SER A 1 240 ? 55.303 -9.004 -50.793 1.00 78.94 240 SER A N 1
ATOM 1872 C CA . SER A 1 240 ? 54.997 -7.574 -50.644 1.00 78.94 240 SER A CA 1
ATOM 1873 C C . SER A 1 240 ? 54.175 -7.291 -49.386 1.00 78.94 240 SER A C 1
ATOM 1875 O O . SER A 1 240 ? 53.442 -8.151 -48.900 1.00 78.94 240 SER A O 1
ATOM 1877 N N . THR A 1 241 ? 54.258 -6.055 -48.894 1.00 75.56 241 THR A N 1
ATOM 1878 C CA . THR A 1 241 ? 53.451 -5.565 -47.767 1.00 75.56 241 THR A CA 1
ATOM 1879 C C . THR A 1 241 ? 52.325 -4.671 -48.280 1.00 75.56 241 THR A C 1
ATOM 1881 O O . THR A 1 241 ? 52.542 -3.865 -49.184 1.00 75.56 241 THR A O 1
ATOM 1884 N N . VAL A 1 242 ? 51.139 -4.772 -47.676 1.00 76.81 242 VAL A N 1
ATOM 1885 C CA . VAL A 1 242 ? 50.010 -3.855 -47.892 1.00 76.81 242 VAL A CA 1
ATOM 1886 C C . VAL A 1 242 ? 49.577 -3.243 -46.563 1.00 76.81 242 VAL A C 1
ATOM 1888 O O . VAL A 1 242 ? 49.585 -3.917 -45.534 1.00 76.81 242 VAL A O 1
ATOM 1891 N N . SER A 1 243 ? 49.186 -1.971 -46.588 1.00 75.44 243 SER A N 1
ATOM 1892 C CA . SER A 1 243 ? 48.544 -1.311 -45.451 1.00 75.44 243 SER A CA 1
ATOM 1893 C C . SER A 1 243 ? 47.031 -1.377 -45.617 1.00 75.44 243 SER A C 1
ATOM 1895 O O . SER A 1 243 ? 46.502 -0.842 -46.588 1.00 75.44 243 SER A O 1
ATOM 1897 N N . VAL A 1 244 ? 46.338 -1.999 -44.663 1.00 71.69 244 VAL A N 1
ATOM 1898 C CA . VAL A 1 244 ? 44.870 -2.023 -44.600 1.00 71.69 244 VAL A CA 1
ATOM 1899 C C . VAL A 1 244 ? 44.412 -0.997 -43.569 1.00 71.69 244 VAL A C 1
ATOM 1901 O O . VAL A 1 244 ? 44.970 -0.918 -42.476 1.00 71.69 244 VAL A O 1
ATOM 1904 N N . SER A 1 245 ? 43.406 -0.199 -43.915 1.00 67.81 245 SER A N 1
ATOM 1905 C CA . SER A 1 245 ? 42.751 0.731 -42.992 1.00 67.81 245 SER A CA 1
ATOM 1906 C C . SER A 1 245 ? 41.290 0.342 -42.852 1.00 67.81 245 SER A C 1
ATOM 1908 O O . SER A 1 245 ? 40.614 0.155 -43.857 1.00 67.81 245 SER A O 1
ATOM 1910 N N . VAL A 1 246 ? 40.815 0.231 -41.612 1.00 71.44 246 VAL A N 1
ATOM 1911 C CA . VAL A 1 246 ? 39.407 -0.033 -41.301 1.00 71.44 246 VAL A CA 1
ATOM 1912 C C . VAL A 1 246 ? 38.862 1.181 -40.564 1.00 71.44 246 VAL A C 1
ATOM 1914 O O . VAL A 1 246 ? 39.378 1.547 -39.506 1.00 71.44 246 VAL A O 1
ATOM 1917 N N . LEU A 1 247 ? 37.828 1.816 -41.119 1.00 69.75 247 LEU A N 1
ATOM 1918 C CA . LEU A 1 247 ? 37.139 2.922 -40.462 1.00 69.75 247 LEU A CA 1
ATOM 1919 C C . LEU A 1 247 ? 35.891 2.406 -39.744 1.00 69.75 247 LEU A C 1
ATOM 1921 O O . LEU A 1 247 ? 34.942 1.931 -40.365 1.00 69.75 247 LEU A O 1
ATOM 1925 N N . LEU A 1 248 ? 35.884 2.547 -38.421 1.00 70.94 248 LEU A N 1
ATOM 1926 C CA . LEU A 1 248 ? 34.776 2.154 -37.556 1.00 70.94 248 LEU A CA 1
ATOM 1927 C C . LEU A 1 248 ? 34.156 3.422 -36.975 1.00 70.94 248 LEU A C 1
ATOM 1929 O O . LEU A 1 248 ? 34.841 4.209 -36.320 1.00 70.94 248 LEU A O 1
ATOM 1933 N N . LYS A 1 249 ? 32.862 3.640 -37.225 1.00 68.56 249 LYS A N 1
ATOM 1934 C CA . LYS A 1 249 ? 32.146 4.827 -36.749 1.00 68.56 249 LYS A CA 1
ATOM 1935 C C . LYS A 1 249 ? 31.069 4.434 -35.747 1.00 68.56 249 LYS A C 1
ATOM 1937 O O . LYS A 1 249 ? 30.166 3.672 -36.077 1.00 68.56 249 LYS A O 1
ATOM 1942 N N . ASN A 1 250 ? 31.132 5.009 -34.547 1.00 64.62 250 ASN A N 1
ATOM 1943 C CA . ASN A 1 250 ? 30.008 4.975 -33.620 1.00 64.62 250 ASN A CA 1
ATOM 1944 C C . ASN A 1 250 ? 28.947 5.979 -34.096 1.00 64.62 250 ASN A C 1
ATOM 1946 O O . ASN A 1 250 ? 29.182 7.187 -34.074 1.00 64.62 250 ASN A O 1
ATOM 1950 N N . THR A 1 251 ? 27.816 5.475 -34.583 1.00 65.00 251 THR A N 1
ATOM 1951 C CA . THR A 1 251 ? 26.653 6.280 -34.995 1.00 65.00 251 THR A CA 1
ATOM 1952 C C . THR A 1 251 ? 25.558 6.326 -33.927 1.00 65.00 251 THR A C 1
ATOM 1954 O O . THR A 1 251 ? 24.529 6.960 -34.153 1.00 65.00 251 THR A O 1
ATOM 1957 N N . GLY A 1 252 ? 25.771 5.670 -32.782 1.00 60.97 252 GLY A N 1
ATOM 1958 C CA . GLY A 1 252 ? 24.878 5.714 -31.630 1.00 60.97 252 GLY A CA 1
ATOM 1959 C C . GLY A 1 252 ? 25.043 6.980 -30.787 1.00 60.97 252 GLY A C 1
ATOM 1960 O O . GLY A 1 252 ? 25.948 7.789 -30.990 1.00 60.97 252 GLY A O 1
ATOM 1961 N N . ASP A 1 253 ? 24.153 7.133 -29.814 1.00 63.62 253 ASP A N 1
ATOM 1962 C CA . ASP A 1 253 ? 24.072 8.254 -28.871 1.00 63.62 253 ASP A CA 1
ATOM 1963 C C . ASP A 1 253 ? 24.873 8.036 -27.572 1.00 63.62 253 ASP A C 1
ATOM 1965 O O . ASP A 1 253 ? 24.949 8.932 -26.730 1.00 63.62 253 ASP A O 1
ATOM 1969 N N . ALA A 1 254 ? 25.514 6.875 -27.415 1.00 52.81 254 ALA A N 1
ATOM 1970 C CA . ALA A 1 254 ? 26.308 6.514 -26.244 1.00 52.81 254 ALA A CA 1
ATOM 1971 C C . ALA A 1 254 ? 27.680 5.929 -26.620 1.00 52.81 254 ALA A C 1
ATOM 1973 O O . ALA A 1 254 ? 27.898 5.451 -27.736 1.00 52.81 254 ALA A O 1
ATOM 1974 N N . ALA A 1 255 ? 28.619 5.943 -25.669 1.00 63.91 255 ALA A N 1
ATOM 1975 C CA . ALA A 1 255 ? 29.891 5.237 -25.808 1.00 63.91 255 ALA A CA 1
ATOM 1976 C C . ALA A 1 255 ? 29.660 3.715 -25.835 1.00 63.91 255 ALA A C 1
ATOM 1978 O O . ALA A 1 255 ? 28.879 3.189 -25.044 1.00 63.91 255 ALA A O 1
ATOM 1979 N N . GLY A 1 256 ? 30.355 3.010 -26.728 1.00 61.34 256 GLY A N 1
ATOM 1980 C CA . GLY A 1 256 ? 30.249 1.559 -26.889 1.00 61.34 256 GLY A CA 1
ATOM 1981 C C . GLY A 1 256 ? 31.607 0.865 -26.826 1.00 61.34 256 GLY A C 1
ATOM 1982 O O . GLY A 1 256 ? 32.652 1.501 -26.972 1.00 61.34 256 GLY A O 1
ATOM 1983 N N . ARG A 1 257 ? 31.582 -0.456 -26.631 1.00 67.06 257 ARG A N 1
A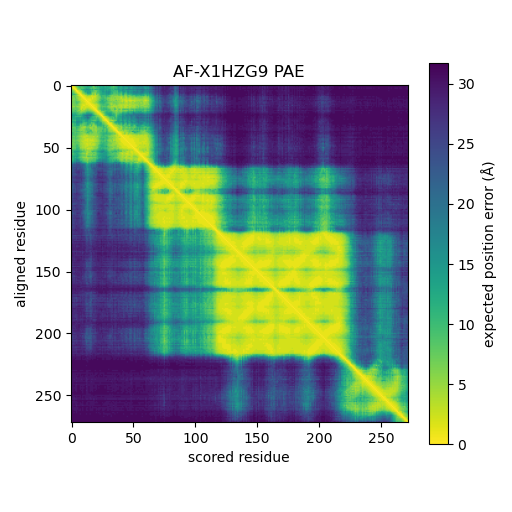TOM 1984 C CA . ARG A 1 257 ? 32.743 -1.338 -26.782 1.00 67.06 257 ARG A CA 1
ATOM 1985 C C . ARG A 1 257 ? 32.595 -2.125 -28.080 1.00 67.06 257 ARG A C 1
ATOM 1987 O O . ARG A 1 257 ? 31.530 -2.676 -28.334 1.00 67.06 257 ARG A O 1
ATOM 1994 N N . LEU A 1 258 ? 33.666 -2.184 -28.862 1.00 67.50 258 LEU A N 1
ATOM 1995 C CA . LEU A 1 258 ? 33.749 -2.974 -30.083 1.00 67.50 258 LEU A CA 1
ATOM 1996 C C . LEU A 1 258 ? 34.985 -3.867 -29.997 1.00 67.50 258 LEU A C 1
ATOM 1998 O O . LEU A 1 258 ? 36.097 -3.360 -29.857 1.00 67.50 258 LEU A O 1
ATOM 2002 N N . ASP A 1 259 ? 34.780 -5.176 -30.081 1.00 69.38 259 ASP A N 1
ATOM 2003 C CA . ASP A 1 259 ? 35.859 -6.149 -30.216 1.00 69.38 259 ASP A CA 1
ATOM 2004 C C . ASP A 1 259 ? 35.981 -6.498 -31.713 1.00 69.38 259 ASP A C 1
ATOM 2006 O O . ASP A 1 259 ? 35.009 -6.921 -32.341 1.00 69.38 259 ASP A O 1
ATOM 2010 N N . VAL A 1 260 ? 37.153 -6.248 -32.307 1.00 71.12 260 VAL A N 1
ATOM 2011 C CA . VAL A 1 260 ? 37.418 -6.470 -33.739 1.00 71.12 260 VAL A CA 1
ATOM 2012 C C . VAL A 1 260 ? 38.336 -7.672 -33.894 1.00 71.12 260 VAL A C 1
ATOM 2014 O O . VAL A 1 260 ? 39.431 -7.691 -33.332 1.00 71.12 260 VAL A O 1
ATOM 2017 N N . TYR A 1 261 ? 37.909 -8.637 -34.702 1.00 69.00 261 TYR A N 1
ATOM 2018 C CA . TYR A 1 261 ? 38.704 -9.801 -35.073 1.00 69.00 261 TYR A CA 1
ATOM 2019 C C . TYR A 1 261 ? 39.048 -9.705 -36.560 1.00 69.00 261 TYR A C 1
ATOM 2021 O O . TYR A 1 261 ? 38.162 -9.530 -37.393 1.00 69.00 261 TYR A O 1
ATOM 2029 N N . ILE A 1 262 ? 40.341 -9.770 -36.879 1.00 73.25 262 ILE A N 1
ATOM 2030 C CA . ILE A 1 262 ? 40.848 -9.838 -38.253 1.00 73.25 262 ILE A CA 1
ATOM 2031 C C . ILE A 1 262 ? 41.474 -11.221 -38.409 1.00 73.25 262 ILE A C 1
ATOM 2033 O O . ILE A 1 262 ? 42.461 -11.512 -37.733 1.00 73.25 262 ILE A O 1
ATOM 2037 N N . ASP A 1 263 ? 40.910 -12.049 -39.285 1.00 70.00 263 ASP A N 1
ATOM 2038 C CA . ASP A 1 263 ? 41.486 -13.338 -39.671 1.00 70.00 263 ASP A CA 1
ATOM 2039 C C . ASP A 1 263 ? 41.965 -13.282 -41.133 1.00 70.00 263 ASP A C 1
ATOM 2041 O O . ASP A 1 263 ? 41.338 -12.665 -41.994 1.00 70.00 263 ASP A O 1
ATOM 2045 N N . GLY A 1 264 ? 43.124 -13.884 -41.396 1.00 65.00 264 GLY A N 1
ATOM 2046 C CA . GLY A 1 264 ? 43.779 -13.968 -42.702 1.00 65.00 264 GLY A CA 1
ATOM 2047 C C . GLY A 1 264 ? 44.000 -15.412 -43.161 1.00 65.00 264 GLY A C 1
ATOM 2048 O O . GLY A 1 264 ? 44.947 -15.686 -43.905 1.00 65.00 264 GLY A O 1
ATOM 2049 N N . ASN A 1 265 ? 43.200 -16.360 -42.673 1.00 65.50 265 ASN A N 1
ATOM 2050 C CA . ASN A 1 265 ? 43.383 -17.778 -42.949 1.00 65.50 265 ASN A CA 1
ATOM 2051 C C . ASN A 1 265 ? 43.011 -18.157 -44.393 1.00 65.50 265 ASN A C 1
ATOM 2053 O O . ASN A 1 265 ? 41.858 -18.397 -44.732 1.00 65.50 265 ASN A O 1
ATOM 2057 N N . TYR A 1 266 ? 44.016 -18.296 -45.258 1.00 62.81 266 TYR A N 1
ATOM 2058 C CA . TYR A 1 266 ? 43.795 -18.694 -46.653 1.00 62.81 266 TYR A CA 1
ATOM 2059 C C . TYR A 1 266 ? 43.386 -20.168 -46.837 1.00 62.81 266 TYR A C 1
ATOM 2061 O O . TYR A 1 266 ? 43.022 -20.566 -47.944 1.00 62.81 266 TYR A O 1
ATOM 2069 N N . ARG A 1 267 ? 43.529 -21.012 -45.802 1.00 52.97 267 ARG A N 1
ATOM 2070 C CA . ARG A 1 267 ? 43.376 -22.474 -45.922 1.00 52.97 267 ARG A CA 1
ATOM 2071 C C . ARG A 1 267 ? 41.998 -22.985 -45.535 1.00 52.97 267 ARG A C 1
ATOM 2073 O O . ARG A 1 267 ? 41.650 -24.086 -45.951 1.00 52.97 267 ARG A O 1
ATOM 2080 N N . TYR A 1 268 ? 41.247 -22.217 -44.759 1.00 57.22 268 TYR A N 1
ATOM 2081 C CA . TYR A 1 268 ? 39.926 -22.600 -44.288 1.00 57.22 268 TYR A CA 1
ATOM 2082 C C . TYR A 1 268 ? 39.029 -21.372 -44.413 1.00 57.22 268 TYR A C 1
ATOM 2084 O O . TYR A 1 268 ? 39.250 -20.422 -43.668 1.00 57.22 268 TYR A O 1
ATOM 2092 N N . PRO A 1 269 ? 38.088 -21.328 -45.372 1.00 56.34 269 PRO A N 1
ATOM 2093 C CA . PRO A 1 269 ? 37.055 -20.306 -45.326 1.00 56.34 269 PRO A CA 1
ATOM 2094 C C . PRO A 1 269 ? 36.312 -20.459 -43.997 1.00 56.34 269 PRO A C 1
ATOM 2096 O O . PRO A 1 269 ? 35.913 -21.573 -43.653 1.00 56.34 269 PRO A O 1
ATOM 2099 N N . ASP A 1 270 ? 36.164 -19.366 -43.252 1.00 53.34 270 ASP A N 1
ATOM 2100 C CA . ASP A 1 270 ? 35.326 -19.362 -42.058 1.00 53.34 270 ASP A CA 1
ATOM 2101 C C . ASP A 1 270 ? 33.904 -19.752 -42.482 1.00 53.34 270 ASP A C 1
ATOM 2103 O O . ASP A 1 270 ? 33.304 -19.105 -43.347 1.00 53.34 270 ASP A O 1
ATOM 2107 N N . GLU A 1 271 ? 33.389 -20.854 -41.935 1.00 47.38 271 GLU A N 1
ATOM 2108 C CA . GLU A 1 271 ? 32.005 -21.270 -42.156 1.00 47.38 271 GLU A CA 1
ATOM 2109 C C . GLU A 1 271 ? 31.081 -20.204 -41.545 1.00 47.38 271 GLU A C 1
ATOM 2111 O O . GLU A 1 271 ? 31.074 -20.003 -40.328 1.00 47.38 271 GLU A O 1
ATOM 2116 N N . GLN A 1 272 ? 30.347 -19.494 -42.408 1.00 43.50 272 GLN A N 1
ATOM 2117 C CA . GLN A 1 272 ? 29.200 -18.660 -42.032 1.00 43.50 272 GLN A CA 1
ATOM 2118 C C . GLN A 1 272 ? 27.937 -19.505 -41.887 1.00 43.50 272 GLN A C 1
ATOM 2120 O O . GLN A 1 272 ? 27.723 -20.394 -42.745 1.00 43.50 272 GLN A O 1
#

Sequence (272 aa):
YCSIYGDSFVETYLGCTICYSTRIVGGAYYSNCVEVFHSDILDAKKDICEQQEGVWDGTTCDLEITPYWKHNTTYRGIDIDVWYPIGTPYRAYFGGAWHEESTRPLLKAAIDAFLGPVVKKPTSLSLTASPSSGTTPFYTTLTATLRSNGIPVGYKEVEIYMRYAGIPWTKLTWGDTNFSGVASFYIHIGFVPLEFYAHFAGDSEYENCVSPIITITGVAPGAFTSVMDFVVPDYLPAGSTVSVSVLLKNTGDAAGRLDVYIDGNYRYPDEQ